Protein AF-A0A932UCA2-F1 (afdb_monomer_lite)

Secondary structure (DSSP, 8-state):
----PPPPHHHHHHHHHHHHHHTTT---HHHHHHHHHHHHHHHHHT--GGGHHHHHHHHHHHHHHHHHHHHHHT-S-HHHHHHHHHHHHHH-GGG--HHHHHHHHHHHHHH--S--TTHHHHHHHHHHTT-HHHHHHHHHHHHHHHHHH--STTTS--HHHHHHHHHHHHHHHHHHHTT-HHHHHHHHHHHHHTS---HHHHHHHHHHHHHH-

Structure (mmCIF, N/CA/C/O backbone):
data_AF-A0A932UCA2-F1
#
_entry.id   AF-A0A932UCA2-F1
#
loop_
_atom_site.group_PDB
_atom_site.id
_atom_site.type_symbol
_atom_site.label_atom_id
_atom_site.label_alt_id
_atom_site.label_comp_id
_atom_site.label_asym_id
_atom_site.label_entity_id
_atom_site.label_seq_id
_atom_site.pdbx_PDB_ins_code
_atom_site.Cartn_x
_atom_site.Cartn_y
_atom_site.Cartn_z
_atom_site.occupancy
_atom_site.B_iso_or_equiv
_atom_site.auth_seq_id
_atom_site.auth_comp_id
_atom_site.auth_asym_id
_atom_site.auth_atom_id
_atom_site.pdbx_PDB_model_num
ATOM 1 N N . LEU A 1 1 ? 14.199 -26.016 -24.072 1.00 38.72 1 LEU A N 1
ATOM 2 C CA . LEU A 1 1 ? 13.824 -24.990 -23.074 1.00 38.72 1 LEU A CA 1
ATOM 3 C C . LEU A 1 1 ? 15.020 -24.843 -22.151 1.00 38.72 1 LEU A C 1
ATOM 5 O O . LEU A 1 1 ? 15.281 -25.753 -21.377 1.00 38.72 1 LEU A O 1
ATOM 9 N N . GLY A 1 2 ? 15.851 -23.827 -22.398 1.00 40.78 2 GLY A N 1
ATOM 10 C CA . GLY A 1 2 ? 17.145 -23.677 -21.732 1.00 40.78 2 GLY A CA 1
ATOM 11 C C . GLY A 1 2 ? 16.972 -23.521 -20.227 1.00 40.78 2 GLY A C 1
ATOM 12 O O . GLY A 1 2 ? 16.092 -22.787 -19.785 1.00 40.78 2 GLY A O 1
ATOM 13 N N . SER A 1 3 ? 17.798 -24.230 -19.462 1.00 47.56 3 SER A N 1
ATOM 14 C CA . SER A 1 3 ? 17.956 -24.043 -18.023 1.00 47.56 3 SER A CA 1
ATOM 15 C C . SER A 1 3 ? 18.234 -22.565 -17.754 1.00 47.56 3 SER A C 1
ATOM 17 O O . SER A 1 3 ? 19.299 -22.068 -18.126 1.00 47.56 3 SER A O 1
ATOM 19 N N . GLY A 1 4 ? 17.267 -21.849 -17.179 1.00 50.53 4 GLY A N 1
ATOM 20 C CA . GLY A 1 4 ? 17.448 -20.457 -16.790 1.00 50.53 4 GLY A CA 1
ATOM 21 C C . GLY A 1 4 ? 18.566 -20.388 -15.761 1.00 50.53 4 GLY A C 1
ATOM 22 O O . GLY A 1 4 ? 18.367 -20.779 -14.616 1.00 50.53 4 GLY A O 1
ATOM 23 N N . LYS A 1 5 ? 19.758 -19.963 -16.185 1.00 63.88 5 LYS A N 1
ATOM 24 C CA . LYS A 1 5 ? 20.851 -19.664 -15.266 1.00 63.88 5 LYS A CA 1
ATOM 25 C C . LYS A 1 5 ? 20.380 -18.484 -14.418 1.00 63.88 5 LYS A C 1
ATOM 27 O O . LYS A 1 5 ? 20.114 -17.416 -14.967 1.00 63.88 5 LYS A O 1
ATOM 32 N N . GLU A 1 6 ? 2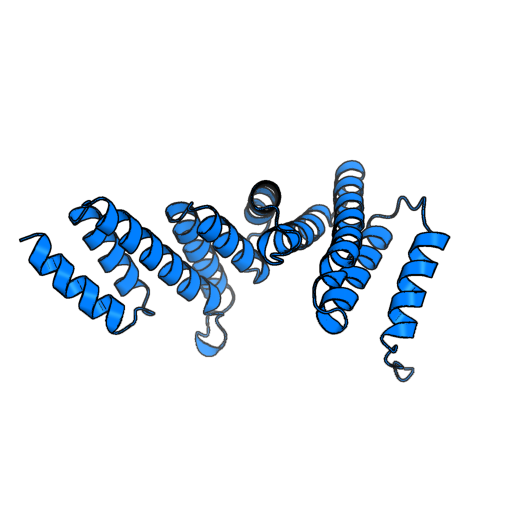0.230 -18.688 -13.113 1.00 69.12 6 GLU A N 1
ATOM 33 C CA . GLU A 1 6 ? 20.002 -17.580 -12.189 1.00 69.12 6 GLU A CA 1
ATOM 34 C C . GLU A 1 6 ? 21.199 -16.630 -12.287 1.00 69.12 6 GLU A C 1
ATOM 36 O O . GLU A 1 6 ? 22.351 -17.054 -12.168 1.00 69.12 6 GLU A O 1
ATOM 41 N N . LEU A 1 7 ? 20.929 -15.358 -12.579 1.00 74.62 7 LEU A N 1
ATOM 42 C CA . LEU A 1 7 ? 21.961 -14.329 -12.580 1.00 74.62 7 LEU A CA 1
ATOM 43 C C . LEU A 1 7 ? 22.384 -14.070 -11.134 1.00 74.62 7 LEU A C 1
ATOM 45 O O . LEU A 1 7 ? 21.540 -13.894 -10.253 1.00 74.62 7 LEU A O 1
ATOM 49 N N . SER A 1 8 ? 23.690 -14.019 -10.894 1.00 85.75 8 SER A N 1
ATOM 50 C CA . SER A 1 8 ? 24.232 -13.530 -9.628 1.00 85.75 8 SER A CA 1
ATOM 51 C C . SER A 1 8 ? 23.881 -12.052 -9.406 1.00 85.75 8 SER A C 1
ATOM 53 O O . SER A 1 8 ? 23.592 -11.316 -10.352 1.00 85.75 8 SER A O 1
ATOM 55 N N . GLU A 1 9 ? 23.955 -11.594 -8.152 1.00 88.75 9 GLU A N 1
ATOM 56 C CA . GLU A 1 9 ? 23.766 -10.181 -7.781 1.00 88.75 9 GLU A CA 1
ATOM 57 C C . GLU A 1 9 ? 24.603 -9.237 -8.660 1.00 88.75 9 GLU A C 1
ATOM 59 O O . GLU A 1 9 ? 24.098 -8.238 -9.174 1.00 88.75 9 GLU A O 1
ATOM 64 N N . PHE A 1 10 ? 25.875 -9.587 -8.871 1.00 89.56 10 PHE A N 1
ATOM 65 C CA . PHE A 1 10 ? 26.804 -8.806 -9.681 1.00 89.56 10 PHE A CA 1
ATOM 66 C C . PHE A 1 10 ? 26.410 -8.783 -11.164 1.00 89.56 10 PHE A C 1
ATOM 68 O O . PHE A 1 10 ? 26.386 -7.711 -11.769 1.00 89.56 10 PHE A O 1
ATOM 75 N N . GLU A 1 11 ? 26.059 -9.939 -11.743 1.00 90.19 11 GLU A N 1
ATOM 76 C CA . GLU A 1 11 ? 25.610 -10.031 -13.142 1.00 90.19 11 GLU A CA 1
ATOM 77 C C . GLU A 1 11 ? 24.328 -9.210 -13.368 1.00 90.19 11 GLU A C 1
ATOM 79 O O . GLU A 1 11 ? 24.214 -8.521 -14.382 1.00 90.19 11 GLU A O 1
ATOM 84 N N . LEU A 1 12 ? 23.388 -9.219 -12.414 1.00 91.50 12 LEU A N 1
ATOM 85 C CA . LEU A 1 12 ? 22.155 -8.435 -12.509 1.00 91.50 12 LEU A CA 1
ATOM 86 C C . LEU A 1 12 ? 22.419 -6.926 -12.424 1.00 91.50 12 LEU A C 1
ATOM 88 O O . LEU A 1 12 ? 21.884 -6.170 -13.236 1.00 91.50 12 LEU A O 1
ATOM 92 N N . LEU A 1 13 ? 23.252 -6.476 -11.479 1.00 94.19 13 LEU A N 1
ATOM 93 C CA . LEU A 1 13 ? 23.614 -5.060 -11.370 1.00 94.19 13 LEU A CA 1
ATOM 94 C C . LEU A 1 13 ? 24.288 -4.555 -12.649 1.00 94.19 13 LEU A C 1
ATOM 96 O O . LEU A 1 13 ? 23.985 -3.458 -13.121 1.00 94.19 13 LEU A O 1
ATOM 100 N N . GLN A 1 14 ? 25.211 -5.349 -13.193 1.00 95.38 14 GLN A N 1
ATOM 101 C CA . GLN A 1 14 ? 25.930 -4.998 -14.409 1.00 95.38 14 GLN A CA 1
ATOM 102 C C . GLN A 1 14 ? 24.973 -4.910 -15.603 1.00 95.38 14 GLN A C 1
ATOM 104 O O . GLN A 1 14 ? 24.990 -3.908 -16.317 1.00 95.38 14 GLN A O 1
ATOM 109 N N . LEU A 1 15 ? 24.069 -5.884 -15.751 1.00 94.75 15 LEU A N 1
ATOM 110 C CA . LEU A 1 15 ? 23.046 -5.881 -16.796 1.00 94.75 15 LEU A CA 1
ATOM 111 C C . LEU A 1 15 ? 22.147 -4.637 -16.731 1.00 94.75 15 LEU A C 1
ATOM 113 O O . LEU A 1 15 ? 21.864 -4.036 -17.766 1.00 94.75 15 LEU A O 1
ATOM 117 N N . LEU A 1 16 ? 21.708 -4.232 -15.533 1.00 96.06 16 LEU A N 1
ATOM 118 C CA . LEU A 1 16 ? 20.872 -3.037 -15.361 1.00 96.06 16 LEU A CA 1
ATOM 119 C C . LEU A 1 16 ? 21.597 -1.771 -15.825 1.00 96.06 16 LEU A C 1
ATOM 121 O O . LEU A 1 16 ? 21.035 -0.989 -16.590 1.00 96.06 16 LEU A O 1
ATOM 125 N N . LYS A 1 17 ? 22.858 -1.603 -15.416 1.00 95.62 17 LYS A N 1
ATOM 126 C CA . LYS A 1 17 ? 23.680 -0.447 -15.801 1.00 95.62 17 LYS A CA 1
ATOM 127 C C . LYS A 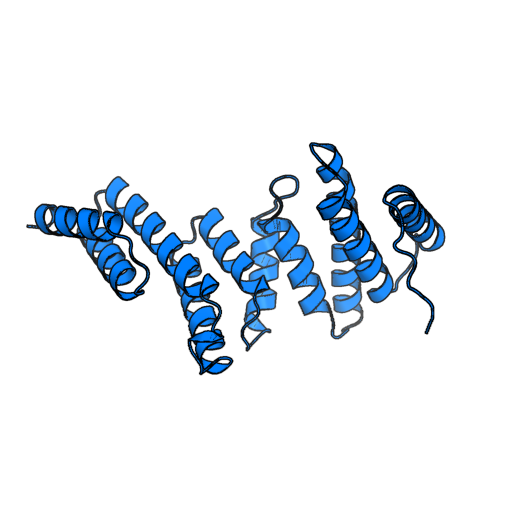1 17 ? 23.960 -0.408 -17.302 1.00 95.62 17 LYS A C 1
ATOM 129 O O . LYS A 1 17 ? 23.847 0.648 -17.920 1.00 95.62 17 LYS A O 1
ATOM 134 N N . GLU A 1 18 ? 24.309 -1.548 -17.894 1.00 96.19 18 GLU A N 1
ATOM 135 C CA . GLU A 1 18 ? 24.558 -1.654 -19.336 1.00 96.19 18 GLU A CA 1
ATOM 136 C C . GLU A 1 18 ? 23.297 -1.346 -20.145 1.00 96.19 18 GLU A C 1
ATOM 138 O O . GLU A 1 18 ? 23.362 -0.616 -21.136 1.00 96.19 18 GLU A O 1
ATOM 143 N N . ALA A 1 19 ? 22.139 -1.842 -19.704 1.00 95.12 19 ALA A N 1
ATOM 144 C CA . ALA A 1 19 ? 20.869 -1.558 -20.355 1.00 95.12 19 ALA A CA 1
ATOM 145 C C . ALA A 1 19 ? 20.490 -0.070 -20.253 1.00 95.12 19 ALA A C 1
ATOM 147 O O . ALA A 1 19 ? 20.106 0.525 -21.259 1.00 95.12 19 ALA A O 1
ATOM 148 N N . GLU A 1 20 ? 20.642 0.562 -19.085 1.00 94.25 20 GLU A N 1
ATOM 149 C CA . GLU A 1 20 ? 20.436 2.012 -18.937 1.00 94.25 20 GLU A CA 1
ATOM 150 C C . GLU A 1 20 ? 21.335 2.811 -19.889 1.00 94.25 20 GLU A C 1
ATOM 152 O O . GLU A 1 20 ? 20.864 3.726 -20.567 1.00 94.25 20 GLU A O 1
ATOM 157 N N . GLN A 1 21 ? 22.615 2.446 -19.979 1.00 94.50 21 GLN A N 1
ATOM 158 C CA . GLN A 1 21 ? 23.576 3.136 -20.835 1.00 94.50 21 GLN A CA 1
ATOM 159 C C . GLN A 1 21 ? 23.250 2.962 -22.324 1.00 94.50 21 GLN A C 1
ATOM 161 O O . GLN A 1 21 ? 23.261 3.937 -23.079 1.00 94.50 21 GLN A O 1
ATOM 166 N N . ALA A 1 22 ? 22.932 1.738 -22.752 1.00 93.56 22 ALA A N 1
ATOM 167 C CA . ALA A 1 22 ? 22.615 1.432 -24.145 1.00 93.56 22 ALA A CA 1
ATOM 168 C C . ALA A 1 22 ? 21.330 2.129 -24.628 1.00 93.56 22 ALA A C 1
ATOM 170 O O . ALA A 1 22 ? 21.208 2.458 -25.809 1.00 93.56 22 ALA A O 1
ATOM 171 N N . PHE A 1 23 ? 20.387 2.390 -23.720 1.00 92.12 23 PHE A N 1
ATOM 172 C CA . PHE A 1 23 ? 19.047 2.885 -24.040 1.00 92.12 23 PHE A CA 1
ATOM 173 C C . PHE A 1 23 ? 18.691 4.193 -23.314 1.00 92.12 23 PHE A C 1
ATOM 175 O O . PHE A 1 23 ? 17.515 4.487 -23.103 1.00 92.12 23 PHE A O 1
ATOM 182 N N . GLN A 1 24 ? 19.686 5.026 -22.995 1.00 87.19 24 GLN A N 1
ATOM 183 C CA . GLN A 1 24 ? 19.515 6.299 -22.271 1.00 87.19 24 GLN A CA 1
ATOM 184 C C . GLN A 1 24 ? 18.442 7.242 -22.866 1.00 87.19 24 GLN A C 1
ATOM 186 O O . GLN A 1 24 ? 17.778 7.986 -22.138 1.00 87.19 24 GLN A O 1
ATOM 191 N N . ASN A 1 25 ? 18.230 7.167 -24.186 1.00 87.56 25 ASN A N 1
ATOM 192 C CA . ASN A 1 25 ? 17.270 7.980 -24.943 1.00 87.56 25 ASN A CA 1
ATOM 193 C C . ASN A 1 25 ? 16.039 7.181 -25.413 1.00 87.56 25 ASN A C 1
ATOM 195 O O . ASN A 1 25 ? 15.391 7.553 -26.392 1.00 87.56 25 ASN A O 1
ATOM 199 N N . SER A 1 26 ? 15.740 6.050 -24.771 1.00 89.56 26 SER A N 1
ATOM 200 C CA . SER A 1 26 ? 14.569 5.243 -25.105 1.00 89.56 26 SER A CA 1
ATOM 201 C C . SER A 1 26 ? 13.272 6.017 -24.866 1.00 89.56 26 SER A C 1
ATOM 203 O O . SER A 1 26 ? 13.071 6.614 -23.815 1.00 89.56 26 SER A O 1
ATOM 205 N N . ASN A 1 27 ? 12.363 5.947 -25.839 1.00 93.44 27 ASN A N 1
ATOM 206 C CA . ASN A 1 27 ? 10.980 6.423 -25.717 1.00 93.44 27 ASN A CA 1
ATOM 207 C C . ASN A 1 27 ? 9.988 5.256 -25.546 1.00 93.44 27 ASN A C 1
ATOM 209 O O . ASN A 1 27 ? 8.786 5.404 -25.788 1.00 93.44 27 ASN A O 1
ATOM 213 N N . SER A 1 28 ? 10.487 4.073 -25.174 1.00 95.50 28 SER A N 1
ATOM 214 C CA . SER A 1 28 ? 9.672 2.877 -24.965 1.00 95.50 28 SER A CA 1
ATOM 215 C C . SER A 1 28 ? 9.239 2.775 -23.508 1.00 95.50 28 SER A C 1
ATOM 217 O O . SER A 1 28 ? 10.047 2.479 -22.629 1.00 95.50 28 SER A O 1
ATOM 219 N N . ALA A 1 29 ? 7.940 2.947 -23.256 1.00 96.38 29 ALA A N 1
ATOM 220 C CA . ALA A 1 29 ? 7.385 2.782 -21.917 1.00 96.38 29 ALA A CA 1
ATOM 221 C C . ALA A 1 29 ? 7.585 1.357 -21.371 1.00 96.38 29 ALA A C 1
ATOM 223 O O . ALA A 1 29 ? 7.800 1.176 -20.177 1.00 96.38 29 ALA A O 1
ATOM 224 N N . ALA A 1 30 ? 7.565 0.347 -22.249 1.00 94.81 30 ALA A N 1
ATOM 225 C CA . ALA A 1 30 ? 7.843 -1.036 -21.875 1.00 94.81 30 ALA A CA 1
ATOM 226 C C . ALA A 1 30 ? 9.286 -1.204 -21.378 1.00 94.81 30 ALA A C 1
ATOM 228 O O . ALA A 1 30 ? 9.499 -1.811 -20.330 1.00 94.81 30 ALA A O 1
ATOM 229 N N . PHE A 1 31 ? 10.260 -0.617 -22.083 1.00 96.00 31 PHE A N 1
ATOM 230 C CA . PHE A 1 31 ? 11.659 -0.625 -21.654 1.00 96.00 31 PHE A CA 1
ATOM 231 C C . PHE A 1 31 ? 11.829 0.067 -20.297 1.00 96.00 31 PHE A C 1
ATOM 233 O O . PHE A 1 31 ? 12.363 -0.528 -19.367 1.00 96.00 31 PHE A O 1
ATOM 240 N N . GLU A 1 32 ? 11.303 1.286 -20.168 1.00 97.00 32 GLU A N 1
ATOM 241 C CA . GLU A 1 32 ? 11.349 2.061 -18.925 1.00 97.00 32 GLU A CA 1
ATOM 242 C C . GLU A 1 32 ? 10.718 1.272 -17.762 1.00 97.00 32 GLU A C 1
ATOM 244 O O . GLU A 1 32 ? 11.303 1.143 -16.689 1.00 97.00 32 GLU A O 1
ATOM 249 N N . SER A 1 33 ? 9.574 0.620 -17.989 1.00 96.19 33 SER A N 1
ATOM 250 C CA . SER A 1 33 ? 8.933 -0.208 -16.962 1.00 96.19 33 SER A CA 1
ATOM 251 C C . SER A 1 33 ? 9.767 -1.425 -16.550 1.00 96.19 33 SER A C 1
ATOM 253 O O . SER A 1 33 ? 9.806 -1.765 -15.363 1.00 96.19 33 SER A O 1
ATOM 255 N N . ALA A 1 34 ? 10.454 -2.057 -17.509 1.00 96.19 34 ALA A N 1
ATOM 256 C CA . ALA A 1 34 ? 11.277 -3.237 -17.281 1.00 96.19 34 ALA A CA 1
ATOM 257 C C . ALA A 1 34 ? 12.540 -2.889 -16.486 1.00 96.19 34 ALA A C 1
ATOM 259 O O . ALA A 1 34 ? 12.857 -3.587 -15.523 1.00 96.19 34 ALA A O 1
ATOM 260 N N . ILE A 1 35 ? 13.212 -1.783 -16.820 1.00 97.00 35 ILE A N 1
ATOM 261 C CA . ILE A 1 35 ? 14.371 -1.298 -16.060 1.00 97.00 35 ILE A CA 1
ATOM 262 C C . ILE A 1 35 ? 13.958 -0.858 -14.656 1.00 97.00 35 ILE A C 1
ATOM 264 O O . ILE A 1 35 ? 14.610 -1.240 -13.683 1.00 97.00 35 ILE A O 1
ATOM 268 N N . GLY A 1 36 ? 12.836 -0.144 -14.520 1.00 96.75 36 GLY A N 1
ATOM 269 C CA . GLY A 1 36 ? 12.303 0.229 -13.209 1.00 96.75 36 GLY A CA 1
ATOM 270 C C . GLY A 1 36 ? 12.010 -0.991 -12.329 1.00 96.75 36 GLY A C 1
ATOM 271 O O . GLY A 1 36 ? 12.418 -1.043 -11.166 1.00 96.75 36 GLY A O 1
ATOM 272 N N . GLY A 1 37 ? 11.383 -2.021 -12.908 1.00 96.31 37 GLY A N 1
ATOM 273 C CA . GLY A 1 37 ? 11.144 -3.299 -12.237 1.00 96.31 37 GLY A CA 1
ATOM 274 C C . GLY A 1 37 ? 12.432 -4.032 -11.871 1.00 96.31 37 GLY A C 1
ATOM 275 O O . GLY A 1 37 ? 12.550 -4.536 -10.754 1.00 96.31 37 GLY A O 1
ATOM 276 N N . GLY A 1 38 ? 13.415 -4.037 -12.769 1.00 96.19 38 GLY A N 1
ATOM 277 C CA . GLY A 1 38 ? 14.727 -4.632 -12.540 1.00 96.19 38 GLY A CA 1
ATOM 278 C C . GLY A 1 38 ? 15.456 -4.003 -11.353 1.00 96.19 38 GLY A C 1
ATOM 279 O O . GLY A 1 38 ? 15.867 -4.721 -10.440 1.00 96.19 38 GLY A O 1
ATOM 280 N N . TRP A 1 39 ? 15.524 -2.670 -11.294 1.00 97.44 39 TRP A N 1
ATOM 281 C CA . TRP A 1 39 ? 16.094 -1.959 -10.146 1.00 97.44 39 TRP A CA 1
ATOM 282 C C . TRP A 1 39 ? 15.339 -2.228 -8.852 1.00 97.44 39 TRP A C 1
ATOM 284 O O . TRP A 1 39 ? 15.969 -2.463 -7.820 1.00 97.44 39 TRP A O 1
ATOM 294 N N . TYR A 1 40 ? 14.004 -2.241 -8.882 1.00 96.25 40 TYR A N 1
ATOM 295 C CA . TYR A 1 40 ? 13.206 -2.564 -7.701 1.00 96.25 40 TYR A CA 1
ATOM 296 C C . TYR A 1 40 ? 13.524 -3.966 -7.164 1.00 96.25 40 TYR A C 1
ATOM 298 O O . TYR A 1 40 ? 13.825 -4.113 -5.977 1.00 96.25 40 TYR A O 1
ATOM 306 N N . VAL A 1 41 ? 13.504 -4.981 -8.033 1.00 94.56 41 VAL A N 1
ATOM 307 C CA . VAL A 1 41 ? 13.762 -6.384 -7.671 1.00 94.56 41 VAL A CA 1
ATOM 308 C C . VAL A 1 41 ? 15.196 -6.569 -7.180 1.00 94.56 41 VAL A C 1
ATOM 310 O O . VAL A 1 41 ? 15.401 -7.225 -6.156 1.00 94.56 41 VAL A O 1
ATOM 313 N N . TYR A 1 42 ? 16.177 -5.963 -7.854 1.00 95.75 42 TYR A N 1
ATOM 314 C CA . TYR A 1 42 ? 17.572 -5.981 -7.420 1.00 95.75 42 TYR A CA 1
ATOM 315 C C . TYR A 1 42 ? 17.720 -5.377 -6.015 1.00 95.75 42 TYR A C 1
ATOM 317 O O . TYR A 1 42 ? 18.266 -6.001 -5.103 1.00 95.75 42 TYR A O 1
ATOM 325 N N . THR A 1 43 ? 17.149 -4.188 -5.810 1.00 96.19 43 THR A N 1
ATOM 326 C CA . THR A 1 43 ? 17.228 -3.470 -4.532 1.00 96.19 43 THR A CA 1
ATOM 327 C C . THR A 1 43 ? 16.565 -4.240 -3.401 1.00 96.19 43 THR A C 1
ATOM 329 O O . THR A 1 43 ? 17.104 -4.311 -2.299 1.00 96.19 43 THR A O 1
ATOM 332 N N . PHE A 1 44 ? 15.390 -4.813 -3.662 1.00 93.44 44 PHE A N 1
ATOM 333 C CA . PHE A 1 44 ? 14.631 -5.573 -2.676 1.00 93.44 44 PHE A CA 1
ATOM 334 C C . PHE A 1 44 ? 15.390 -6.832 -2.232 1.00 93.44 44 PHE A C 1
ATOM 336 O O . PHE A 1 44 ? 15.552 -7.073 -1.033 1.00 93.44 44 PHE A O 1
ATOM 343 N N . ASN A 1 45 ? 15.914 -7.609 -3.182 1.00 92.69 45 ASN A N 1
ATOM 344 C CA . ASN A 1 45 ? 16.522 -8.901 -2.873 1.00 92.69 45 ASN A CA 1
ATOM 345 C C . ASN A 1 45 ? 17.960 -8.791 -2.360 1.00 92.69 45 ASN A C 1
ATOM 347 O O . ASN A 1 45 ? 18.294 -9.494 -1.407 1.00 92.69 45 ASN A O 1
ATOM 351 N N . TYR A 1 46 ? 18.774 -7.888 -2.910 1.00 94.50 46 TYR A N 1
ATOM 352 C CA . TYR A 1 46 ? 20.228 -7.919 -2.698 1.00 94.50 46 TYR A CA 1
ATOM 353 C C . TYR A 1 46 ? 20.773 -6.727 -1.909 1.00 94.50 46 TYR A C 1
ATOM 355 O O . TYR A 1 46 ? 21.710 -6.869 -1.129 1.00 94.50 46 TYR A O 1
ATOM 363 N N . VAL A 1 47 ? 20.152 -5.552 -2.016 1.00 94.19 47 VAL A N 1
ATOM 364 C CA . VAL A 1 47 ? 20.697 -4.338 -1.395 1.00 94.19 47 VAL A CA 1
ATOM 365 C C . VAL A 1 47 ? 20.176 -4.161 0.033 1.00 94.19 47 VAL A C 1
ATOM 367 O O . VAL A 1 47 ? 18.996 -4.371 0.334 1.00 94.19 47 VAL A O 1
ATOM 370 N N . ARG A 1 48 ? 21.056 -3.748 0.948 1.00 92.25 48 ARG A N 1
ATOM 37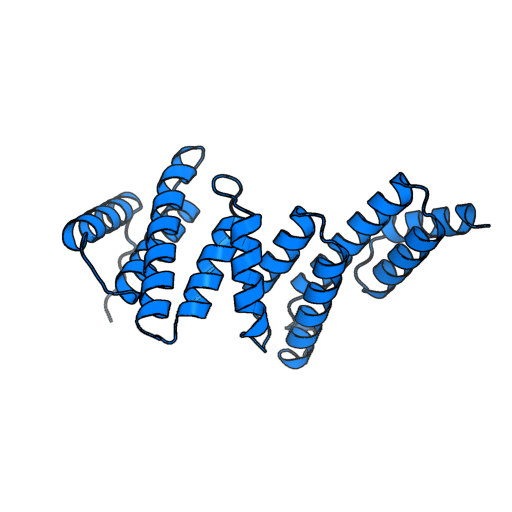1 C CA . ARG A 1 48 ? 20.738 -3.494 2.363 1.00 92.25 48 ARG A CA 1
ATOM 372 C C . ARG A 1 48 ? 21.207 -2.105 2.793 1.00 92.25 48 ARG A C 1
ATOM 374 O O . ARG A 1 48 ? 22.060 -1.497 2.153 1.00 92.25 48 ARG A O 1
ATOM 381 N N . GLY A 1 49 ? 20.628 -1.614 3.888 1.00 92.44 49 GLY A N 1
ATOM 382 C CA . GLY A 1 49 ? 20.977 -0.317 4.470 1.00 92.44 49 GLY A CA 1
ATOM 383 C C . GLY A 1 49 ? 20.747 0.860 3.520 1.00 92.44 49 GLY A C 1
ATOM 384 O O . GLY A 1 49 ? 19.851 0.832 2.671 1.00 92.44 49 GLY A O 1
ATOM 385 N N . ASP A 1 50 ? 21.577 1.888 3.663 1.00 91.25 50 ASP A N 1
ATOM 386 C CA . ASP A 1 50 ? 21.403 3.182 2.990 1.00 91.25 50 ASP A CA 1
ATOM 387 C C . ASP A 1 50 ? 21.583 3.112 1.471 1.00 91.25 50 ASP A C 1
ATOM 389 O O . ASP A 1 50 ? 21.011 3.919 0.736 1.00 91.25 50 ASP A O 1
ATOM 393 N N . GLN A 1 51 ? 22.285 2.086 0.979 1.00 91.88 51 GLN A N 1
ATOM 394 C CA . GLN A 1 51 ? 22.447 1.839 -0.455 1.00 91.88 51 GLN A CA 1
ATOM 395 C C . GLN A 1 51 ? 21.115 1.526 -1.147 1.00 91.88 51 GLN A C 1
ATOM 397 O O . GLN A 1 51 ? 21.012 1.643 -2.365 1.00 91.88 51 GLN A O 1
ATOM 402 N N . ARG A 1 52 ? 20.055 1.173 -0.408 1.00 96.19 52 ARG A N 1
ATOM 403 C CA . ARG A 1 52 ? 18.729 0.962 -1.007 1.00 96.19 52 ARG A CA 1
ATOM 404 C C . ARG A 1 52 ? 18.161 2.240 -1.621 1.00 96.19 52 ARG A C 1
ATOM 406 O O . ARG A 1 52 ? 17.476 2.156 -2.634 1.00 96.19 52 ARG A O 1
ATOM 413 N N . LYS A 1 53 ? 18.450 3.411 -1.040 1.00 96.44 53 LYS A N 1
ATOM 414 C CA . LYS A 1 53 ? 17.882 4.687 -1.494 1.00 96.44 53 LYS A CA 1
ATOM 415 C C . LYS A 1 53 ? 18.217 5.004 -2.955 1.00 96.44 53 LYS A C 1
ATOM 417 O O . LYS A 1 53 ? 17.270 5.104 -3.732 1.00 96.44 53 LYS A O 1
ATOM 422 N N . PRO A 1 54 ? 19.499 5.111 -3.361 1.00 96.69 54 PRO A N 1
ATOM 423 C CA . PRO A 1 54 ? 19.830 5.449 -4.742 1.00 96.69 54 PRO A CA 1
ATOM 424 C C . PRO A 1 54 ? 19.274 4.424 -5.738 1.00 96.69 54 PRO A C 1
ATOM 426 O O . PRO A 1 54 ? 18.771 4.807 -6.789 1.00 96.69 54 PRO A O 1
ATOM 429 N N . ASN A 1 55 ? 19.271 3.130 -5.401 1.00 96.44 55 ASN A N 1
ATOM 430 C CA . ASN A 1 55 ? 18.736 2.102 -6.298 1.00 96.44 55 ASN A CA 1
ATOM 431 C C . ASN A 1 55 ? 17.202 2.177 -6.441 1.00 96.44 55 ASN A C 1
ATOM 433 O O . ASN A 1 55 ? 16.670 2.012 -7.539 1.00 96.44 55 ASN A O 1
ATOM 437 N N . TYR A 1 56 ? 16.470 2.511 -5.372 1.00 97.50 56 TYR A N 1
ATOM 438 C CA . TYR A 1 56 ? 15.045 2.819 -5.502 1.00 97.50 56 TYR A CA 1
ATOM 439 C C . TYR A 1 56 ? 14.788 4.115 -6.266 1.00 97.50 56 TYR A C 1
ATOM 441 O O . TYR A 1 56 ? 13.804 4.188 -6.992 1.00 97.50 56 TYR A O 1
ATOM 449 N N . GLU A 1 57 ? 15.660 5.116 -6.167 1.00 97.00 57 GLU A N 1
ATOM 450 C CA . GLU A 1 57 ? 15.555 6.322 -6.994 1.00 97.00 57 GLU A CA 1
ATOM 451 C C . GLU A 1 57 ? 15.730 6.003 -8.488 1.00 97.00 57 GLU A C 1
ATOM 453 O O . GLU A 1 57 ? 15.026 6.595 -9.305 1.00 97.00 57 GLU A O 1
ATOM 458 N N . HIS A 1 58 ? 16.577 5.032 -8.862 1.00 96.00 58 HIS A N 1
ATOM 459 C CA . HIS A 1 58 ? 16.598 4.499 -10.232 1.00 96.00 58 HIS A CA 1
ATOM 460 C C . HIS A 1 58 ? 15.241 3.896 -10.618 1.00 96.00 58 HIS A C 1
ATOM 462 O O . HIS A 1 58 ? 14.662 4.294 -11.630 1.00 96.00 58 HIS A O 1
ATOM 468 N N . ALA A 1 59 ? 14.692 3.001 -9.788 1.00 97.44 59 ALA A N 1
ATOM 469 C CA . ALA A 1 59 ? 13.388 2.389 -10.046 1.00 97.44 59 ALA A CA 1
ATOM 470 C C . ALA A 1 59 ? 12.270 3.435 -10.228 1.00 97.44 59 ALA A C 1
ATOM 472 O O . ALA A 1 59 ? 11.489 3.349 -11.177 1.00 97.44 59 ALA A O 1
ATOM 473 N N . ILE A 1 60 ? 12.235 4.453 -9.358 1.00 98.06 60 ILE A N 1
ATOM 474 C CA . ILE A 1 60 ? 11.272 5.563 -9.408 1.00 98.06 60 ILE A CA 1
ATOM 475 C C . ILE A 1 60 ? 11.380 6.313 -10.730 1.00 98.06 60 ILE A C 1
ATOM 477 O O . ILE A 1 60 ? 10.374 6.432 -11.423 1.00 98.06 60 ILE A O 1
ATOM 481 N N . ARG A 1 61 ? 12.581 6.780 -11.103 1.00 97.12 61 ARG A N 1
ATOM 482 C CA . ARG A 1 61 ? 12.772 7.568 -12.333 1.00 97.12 61 ARG A CA 1
ATOM 483 C C . ARG A 1 61 ? 12.274 6.818 -13.566 1.00 97.12 61 ARG A C 1
ATOM 485 O O . ARG A 1 61 ? 11.592 7.398 -14.408 1.00 97.12 61 ARG A O 1
ATOM 492 N N . HIS A 1 62 ? 12.583 5.529 -13.653 1.00 97.38 62 HIS A N 1
ATOM 493 C CA . HIS A 1 62 ? 12.167 4.687 -14.769 1.00 97.38 62 HIS A CA 1
ATOM 494 C C . HIS A 1 62 ? 10.652 4.434 -14.786 1.00 97.38 62 HIS A C 1
ATOM 496 O O . HIS A 1 62 ? 10.014 4.548 -15.833 1.00 97.38 62 HIS A O 1
ATOM 502 N N . TRP A 1 63 ? 10.022 4.178 -13.637 1.00 97.44 63 TRP A N 1
ATOM 503 C CA . TRP A 1 63 ? 8.562 4.039 -13.577 1.00 97.44 63 TRP A CA 1
ATOM 504 C C . TRP A 1 63 ? 7.805 5.348 -13.813 1.00 97.44 63 TRP A C 1
ATOM 506 O O . TRP A 1 63 ? 6.752 5.316 -14.450 1.00 97.44 63 TRP A O 1
ATOM 516 N N . GLU A 1 64 ? 8.332 6.492 -13.378 1.00 97.44 64 GLU A N 1
ATOM 517 C CA . GLU A 1 64 ? 7.783 7.809 -13.720 1.00 97.44 64 GLU A CA 1
ATOM 518 C C . GLU A 1 64 ? 7.820 8.047 -15.232 1.00 97.44 64 GLU A C 1
ATOM 520 O O . GLU A 1 64 ? 6.797 8.400 -15.823 1.00 97.44 64 GLU A O 1
ATOM 525 N N . ARG A 1 65 ? 8.961 7.781 -15.881 1.00 96.69 65 ARG A N 1
ATOM 526 C CA . ARG A 1 65 ? 9.083 7.884 -17.343 1.00 96.69 65 ARG A CA 1
ATOM 527 C C . ARG A 1 65 ? 8.127 6.937 -18.058 1.00 96.69 65 ARG A C 1
ATOM 529 O O . ARG A 1 65 ? 7.427 7.369 -18.971 1.00 96.69 65 ARG A O 1
ATOM 536 N N . ALA A 1 66 ? 8.044 5.677 -17.628 1.00 97.06 66 ALA A N 1
ATOM 537 C CA . ALA A 1 66 ? 7.107 4.709 -18.192 1.00 97.06 66 ALA A CA 1
ATOM 538 C C . ALA A 1 66 ? 5.652 5.190 -18.071 1.00 97.06 66 ALA A C 1
ATOM 540 O O . ALA A 1 66 ? 4.887 5.106 -19.035 1.00 97.06 66 ALA A O 1
ATOM 541 N N . TYR A 1 67 ? 5.275 5.722 -16.904 1.00 97.50 67 TYR A N 1
ATOM 542 C CA . TYR A 1 67 ? 3.935 6.243 -16.649 1.00 97.50 67 TYR A CA 1
ATOM 543 C C . TYR A 1 67 ? 3.591 7.428 -17.558 1.00 97.50 67 TYR A C 1
ATOM 545 O O . TYR A 1 67 ? 2.530 7.431 -18.190 1.00 97.50 67 TYR A O 1
ATOM 553 N N . GLU A 1 68 ? 4.486 8.411 -17.666 1.00 96.62 68 GLU A N 1
ATOM 554 C CA . GLU A 1 68 ? 4.249 9.586 -18.506 1.00 96.62 68 GLU A CA 1
ATOM 555 C C . GLU A 1 68 ? 4.250 9.236 -20.001 1.00 96.62 68 GLU A C 1
ATOM 557 O O . GLU A 1 68 ? 3.368 9.697 -20.728 1.00 96.62 68 GLU A O 1
ATOM 562 N N . LEU A 1 69 ? 5.138 8.345 -20.459 1.00 96.81 69 LEU A N 1
ATOM 563 C CA . LEU A 1 69 ? 5.125 7.860 -21.843 1.00 96.81 69 LEU A CA 1
ATOM 564 C C . LEU A 1 69 ? 3.799 7.170 -22.189 1.00 96.81 69 LEU A C 1
ATOM 566 O O . LEU A 1 69 ? 3.206 7.495 -23.217 1.00 96.81 69 LEU A O 1
ATOM 570 N N . GLU A 1 70 ? 3.285 6.276 -21.337 1.00 96.12 70 GLU A N 1
ATOM 571 C CA . GLU A 1 70 ? 1.978 5.640 -21.567 1.00 96.12 70 GLU A CA 1
ATOM 572 C C . GLU A 1 70 ? 0.838 6.661 -21.595 1.00 96.12 70 GLU A C 1
ATOM 574 O O . GLU A 1 70 ? -0.061 6.547 -22.428 1.00 96.12 70 GLU A O 1
ATOM 579 N N . LYS A 1 71 ? 0.857 7.676 -20.722 1.00 94.94 71 LYS A N 1
ATOM 580 C CA . LYS A 1 71 ? -0.160 8.737 -20.737 1.00 94.94 71 LYS A CA 1
ATOM 581 C C . LYS A 1 71 ? -0.129 9.528 -22.038 1.00 94.94 71 LYS A C 1
ATOM 583 O O . LYS A 1 71 ? -1.175 9.699 -22.666 1.00 94.94 71 LYS A O 1
ATOM 588 N N . THR A 1 72 ? 1.049 9.980 -22.458 1.00 94.69 72 THR A N 1
ATOM 589 C CA . THR A 1 72 ? 1.225 10.750 -23.697 1.00 94.69 72 THR A CA 1
ATOM 590 C C . THR A 1 72 ? 0.847 9.925 -24.923 1.00 94.69 72 THR A C 1
ATOM 592 O O . THR A 1 72 ? 0.174 10.425 -25.824 1.00 94.69 72 THR A O 1
ATOM 595 N N . GLN A 1 73 ? 1.222 8.647 -24.942 1.00 93.25 73 GLN A N 1
ATOM 596 C CA . GLN A 1 73 ? 0.956 7.732 -26.053 1.00 93.25 73 GLN A CA 1
ATOM 597 C C . GLN A 1 73 ? -0.452 7.112 -25.999 1.00 93.25 73 GLN A C 1
ATOM 599 O O . GLN A 1 73 ? -0.816 6.356 -26.898 1.00 93.25 73 GLN A O 1
ATOM 604 N N . LYS A 1 74 ? -1.259 7.428 -24.972 1.00 90.88 74 LYS A N 1
ATOM 605 C CA . LYS A 1 74 ? -2.571 6.808 -24.697 1.00 90.88 74 LYS A CA 1
ATOM 606 C C . LYS A 1 74 ? -2.503 5.277 -24.673 1.00 90.88 74 LYS A C 1
ATOM 608 O O . LYS A 1 74 ? -3.407 4.587 -25.150 1.00 90.88 74 LYS A O 1
ATOM 613 N N . GLY A 1 75 ? -1.408 4.756 -24.136 1.00 89.56 75 GLY A N 1
ATOM 614 C CA . GLY A 1 75 ? -1.195 3.333 -23.978 1.00 89.56 75 GLY A CA 1
ATOM 615 C C . GLY A 1 75 ? -2.078 2.732 -22.879 1.00 89.56 75 GLY A C 1
ATOM 616 O O . GLY A 1 75 ? -2.803 3.420 -22.152 1.00 89.56 75 GLY A O 1
ATOM 617 N N . ARG A 1 76 ? -2.071 1.401 -22.800 1.00 92.25 76 ARG A N 1
ATOM 618 C CA . ARG A 1 76 ? -2.975 0.627 -21.935 1.00 92.25 76 ARG A CA 1
ATOM 619 C C . ARG A 1 76 ? -2.391 0.338 -20.550 1.00 92.25 76 ARG A C 1
ATOM 621 O O . ARG A 1 76 ? -3.140 -0.082 -19.672 1.00 92.25 76 ARG A O 1
ATOM 628 N N . ASN A 1 77 ? -1.100 0.593 -20.329 1.00 95.94 77 ASN A N 1
ATOM 629 C CA . ASN A 1 77 ? -0.399 0.196 -19.103 1.00 95.94 77 ASN A CA 1
ATOM 630 C C . ASN A 1 77 ? -0.222 1.338 -18.096 1.00 95.94 77 ASN A C 1
ATOM 632 O O . ASN A 1 77 ? 0.271 1.094 -16.997 1.00 95.94 77 ASN A O 1
ATOM 636 N N . ALA A 1 78 ? -0.666 2.563 -18.411 1.00 95.69 78 ALA A N 1
ATOM 637 C CA . ALA A 1 78 ? -0.535 3.719 -17.515 1.00 95.69 78 ALA A CA 1
ATOM 638 C C . ALA A 1 78 ? -1.033 3.421 -16.086 1.00 95.69 78 ALA A C 1
ATOM 640 O O . ALA A 1 78 ? -0.390 3.781 -15.106 1.00 95.69 78 ALA A O 1
ATOM 641 N N . THR A 1 79 ? -2.162 2.718 -15.952 1.00 96.50 79 THR A N 1
ATOM 642 C CA . THR A 1 79 ? -2.713 2.336 -14.641 1.00 96.50 79 THR A CA 1
ATOM 643 C C . THR A 1 79 ? -1.826 1.348 -13.891 1.00 96.50 79 THR A C 1
ATOM 645 O O . THR A 1 79 ? -1.671 1.486 -12.682 1.00 96.50 79 THR A O 1
ATOM 648 N N . GLN A 1 80 ? -1.201 0.401 -14.590 1.00 96.00 80 GLN A N 1
ATOM 649 C CA . GLN A 1 80 ? -0.287 -0.559 -13.978 1.00 96.00 80 GLN A CA 1
ATOM 650 C C . GLN A 1 80 ? 0.997 0.121 -13.488 1.00 96.00 80 GLN A C 1
ATOM 652 O O . GLN A 1 80 ? 1.458 -0.145 -12.380 1.00 96.00 80 GLN A O 1
ATOM 657 N N . TYR A 1 81 ? 1.562 1.030 -14.284 1.00 97.06 81 TYR A N 1
ATOM 658 C CA . TYR A 1 81 ? 2.784 1.743 -13.902 1.00 97.06 81 TYR A CA 1
ATOM 659 C C . TYR A 1 81 ? 2.532 2.721 -12.754 1.00 97.06 81 TYR A C 1
ATOM 661 O O . TYR A 1 81 ? 3.321 2.766 -11.812 1.00 97.06 81 TYR A O 1
ATOM 669 N N . ALA A 1 82 ? 1.388 3.416 -12.763 1.00 97.62 82 ALA A N 1
ATOM 670 C CA . ALA A 1 82 ? 0.948 4.214 -11.623 1.00 97.62 82 ALA A CA 1
ATOM 671 C C . ALA A 1 82 ? 0.810 3.369 -10.349 1.00 97.62 82 ALA A C 1
ATOM 673 O O . ALA A 1 82 ? 1.216 3.825 -9.285 1.00 97.62 82 ALA A O 1
ATOM 674 N N . LEU A 1 83 ? 0.287 2.141 -10.446 1.00 97.69 83 LEU A N 1
ATOM 675 C CA . LEU A 1 83 ? 0.147 1.237 -9.301 1.00 97.69 83 LEU A CA 1
ATOM 676 C C . LEU A 1 83 ? 1.509 0.862 -8.698 1.00 97.69 83 LEU A C 1
ATOM 678 O O . LEU A 1 83 ? 1.688 0.955 -7.483 1.00 97.69 83 LEU A O 1
ATOM 682 N N . TYR A 1 84 ? 2.482 0.488 -9.532 1.00 96.12 84 TYR A N 1
ATOM 683 C CA . TYR A 1 84 ? 3.835 0.153 -9.071 1.00 96.12 84 TYR A CA 1
ATOM 684 C C . TYR A 1 84 ? 4.549 1.348 -8.440 1.00 96.12 84 TYR A C 1
ATOM 686 O O . TYR A 1 84 ? 5.103 1.233 -7.344 1.00 96.12 84 TYR A O 1
ATOM 694 N N . LEU A 1 85 ? 4.471 2.508 -9.089 1.00 97.31 85 LEU A N 1
ATOM 695 C CA . LEU A 1 85 ? 5.059 3.742 -8.587 1.00 97.31 85 LEU A CA 1
ATOM 696 C C . LEU A 1 85 ? 4.416 4.180 -7.260 1.00 97.31 85 LEU A C 1
ATOM 698 O O . LEU A 1 85 ? 5.120 4.496 -6.300 1.00 97.31 85 LEU A O 1
ATOM 702 N N . ALA A 1 86 ? 3.083 4.140 -7.171 1.00 98.19 86 ALA A N 1
ATOM 703 C CA . ALA A 1 86 ? 2.342 4.485 -5.960 1.00 98.19 86 ALA A CA 1
ATOM 704 C C . ALA A 1 86 ? 2.729 3.587 -4.783 1.00 98.19 86 ALA A C 1
ATOM 706 O O . ALA A 1 86 ? 2.969 4.074 -3.675 1.00 98.19 86 ALA A O 1
ATOM 707 N N . ARG A 1 87 ? 2.844 2.279 -5.037 1.00 97.06 87 ARG A N 1
ATOM 708 C CA . ARG A 1 87 ? 3.279 1.306 -4.039 1.00 97.06 87 ARG A CA 1
ATOM 709 C C . ARG A 1 87 ? 4.675 1.632 -3.522 1.00 97.06 87 ARG A C 1
ATOM 711 O O . ARG A 1 87 ? 4.871 1.660 -2.310 1.00 97.06 87 ARG A O 1
ATOM 718 N N . LEU A 1 88 ? 5.615 1.943 -4.414 1.00 96.62 88 LEU A N 1
ATOM 719 C CA . LEU A 1 88 ? 6.977 2.294 -4.018 1.00 96.62 88 LEU A CA 1
ATOM 720 C C . LEU A 1 88 ? 7.002 3.535 -3.117 1.00 96.62 88 LEU A C 1
ATOM 722 O O . LEU A 1 88 ? 7.645 3.527 -2.068 1.00 96.62 88 LEU A O 1
ATOM 726 N N . TYR A 1 89 ? 6.222 4.559 -3.469 1.00 98.12 89 TYR A N 1
ATOM 727 C CA . TYR A 1 89 ? 6.103 5.776 -2.671 1.00 98.12 89 TYR A CA 1
ATOM 728 C C . TYR A 1 89 ? 5.421 5.600 -1.318 1.00 98.12 89 TYR A C 1
ATOM 730 O O . TYR A 1 89 ? 5.613 6.455 -0.454 1.00 98.12 89 TYR A O 1
ATOM 738 N N . VAL A 1 90 ? 4.621 4.554 -1.112 1.00 98.06 90 VAL A N 1
ATOM 739 C CA . VAL A 1 90 ? 3.947 4.308 0.171 1.00 98.06 90 VAL A CA 1
ATOM 740 C C . VAL A 1 90 ? 4.732 3.329 1.041 1.00 98.06 90 VAL A C 1
ATOM 742 O O . VAL A 1 90 ? 4.979 3.607 2.228 1.00 98.06 90 VAL A O 1
ATOM 745 N N . ASP A 1 91 ? 5.135 2.201 0.464 1.00 96.12 91 ASP A N 1
ATOM 746 C CA . ASP A 1 91 ? 5.664 1.056 1.198 1.00 96.12 91 ASP A CA 1
ATOM 747 C C . ASP A 1 91 ? 7.112 1.310 1.638 1.00 96.12 91 ASP A C 1
ATOM 749 O O . ASP A 1 91 ? 7.427 1.157 2.826 1.00 96.12 91 ASP A O 1
ATOM 753 N N . GLU A 1 92 ? 7.966 1.805 0.736 1.00 95.69 92 GLU A N 1
ATOM 754 C CA . GLU A 1 92 ? 9.404 1.936 0.983 1.00 95.69 92 GLU A CA 1
ATOM 755 C C . GLU A 1 92 ? 9.751 3.202 1.765 1.00 95.69 92 GLU A C 1
ATOM 757 O O . GLU A 1 92 ? 9.784 4.312 1.239 1.00 95.69 92 GLU A O 1
ATOM 762 N N . ALA A 1 93 ? 10.070 3.030 3.051 1.00 94.31 93 ALA A N 1
ATOM 763 C CA . ALA A 1 93 ? 10.340 4.136 3.971 1.00 94.31 93 ALA A CA 1
ATOM 764 C C . ALA A 1 93 ? 11.428 5.102 3.494 1.00 94.31 93 ALA A C 1
ATOM 766 O O . ALA A 1 93 ? 11.313 6.303 3.719 1.00 94.31 93 ALA A O 1
ATOM 767 N N . ILE A 1 94 ? 12.461 4.574 2.840 1.00 95.62 94 ILE A N 1
ATOM 768 C CA . ILE A 1 94 ? 13.665 5.322 2.472 1.00 95.62 94 ILE A CA 1
ATOM 769 C C . ILE A 1 94 ? 13.458 6.272 1.278 1.00 95.62 94 ILE A C 1
ATOM 771 O O . ILE A 1 94 ? 14.220 7.222 1.111 1.00 95.62 94 ILE A O 1
ATOM 775 N N . VAL A 1 95 ? 12.402 6.050 0.488 1.00 96.50 95 VAL A N 1
ATOM 776 C CA . VAL A 1 95 ? 12.002 6.879 -0.666 1.00 96.50 95 VAL A CA 1
ATOM 777 C C . VAL A 1 95 ? 10.537 7.329 -0.581 1.00 96.50 95 VAL A C 1
ATOM 779 O O . VAL A 1 95 ? 9.934 7.730 -1.575 1.00 96.50 95 VAL A O 1
ATOM 782 N N . ARG A 1 96 ? 9.934 7.243 0.610 1.00 97.31 96 ARG A N 1
ATOM 783 C CA . ARG A 1 96 ? 8.498 7.450 0.795 1.00 97.31 96 ARG A CA 1
ATOM 784 C C . ARG A 1 96 ? 8.079 8.864 0.392 1.00 97.31 96 ARG A C 1
ATOM 786 O O . ARG A 1 96 ? 8.592 9.845 0.922 1.00 97.31 96 ARG A O 1
ATOM 793 N N . ASN A 1 97 ? 7.048 8.952 -0.441 1.00 98.06 97 ASN A N 1
ATOM 794 C CA . ASN A 1 97 ? 6.350 10.188 -0.775 1.00 98.06 97 ASN A CA 1
ATOM 795 C C . ASN A 1 97 ? 4.838 9.942 -0.704 1.00 98.06 97 ASN A C 1
ATOM 797 O O . ASN A 1 97 ? 4.188 9.655 -1.707 1.00 98.06 97 ASN A O 1
ATOM 801 N N . LEU A 1 98 ? 4.271 10.037 0.505 1.00 97.94 98 LEU A N 1
ATOM 802 C CA . LEU A 1 98 ? 2.855 9.719 0.729 1.00 97.94 98 LEU A CA 1
ATOM 803 C C . LEU A 1 98 ? 1.917 10.578 -0.123 1.00 97.94 98 LEU A C 1
ATOM 805 O O . LEU A 1 98 ? 0.935 10.052 -0.629 1.00 97.94 98 LEU A O 1
ATOM 809 N N . SER A 1 99 ? 2.223 11.864 -0.318 1.00 98.12 99 SER A N 1
ATOM 810 C CA . SER A 1 99 ? 1.377 12.759 -1.116 1.00 98.12 99 SER A CA 1
ATOM 811 C C . SER A 1 99 ? 1.248 12.255 -2.555 1.00 98.12 99 SER A C 1
ATOM 813 O O . SER A 1 99 ? 0.141 11.979 -3.025 1.00 98.12 99 SER A O 1
ATOM 815 N N . ARG A 1 100 ? 2.390 12.020 -3.218 1.00 98.19 100 ARG A N 1
ATOM 816 C CA . ARG A 1 100 ? 2.415 11.519 -4.596 1.00 98.19 100 ARG A CA 1
ATOM 817 C C . ARG A 1 100 ? 1.861 10.098 -4.703 1.00 98.19 100 ARG A C 1
ATOM 819 O O . ARG A 1 100 ? 1.099 9.806 -5.620 1.00 98.19 100 ARG A O 1
ATOM 826 N N . GLY A 1 101 ? 2.200 9.223 -3.756 1.00 98.50 101 GLY A N 1
ATOM 827 C CA . GLY A 1 101 ? 1.683 7.856 -3.717 1.00 98.50 101 GLY A CA 1
ATOM 828 C C . GLY A 1 101 ? 0.156 7.810 -3.608 1.00 98.50 101 GLY A C 1
ATOM 829 O O . GLY A 1 101 ? -0.492 7.082 -4.356 1.00 98.50 101 GLY A O 1
ATOM 830 N N . LEU A 1 102 ? -0.437 8.625 -2.730 1.00 98.69 102 LEU A N 1
ATOM 831 C CA . LEU A 1 102 ? -1.892 8.697 -2.558 1.00 98.69 102 LEU A CA 1
ATOM 832 C C . LEU A 1 102 ? -2.606 9.325 -3.755 1.00 98.69 102 LEU A C 1
ATOM 834 O O . LEU A 1 102 ? -3.704 8.888 -4.095 1.00 98.69 102 LEU A O 1
ATOM 838 N N . GLU A 1 103 ? -2.007 10.325 -4.401 1.00 98.44 103 GLU A N 1
ATOM 839 C CA . GLU A 1 103 ? -2.520 10.883 -5.656 1.00 98.44 103 GLU A CA 1
ATOM 840 C C . GLU A 1 103 ? -2.649 9.789 -6.728 1.00 98.44 103 GLU A C 1
ATOM 842 O O . GLU A 1 103 ? -3.743 9.557 -7.245 1.00 98.44 103 GLU A O 1
ATOM 847 N N . LEU A 1 104 ? -1.567 9.046 -6.980 1.00 98.50 104 LEU A N 1
ATOM 848 C CA . LEU A 1 104 ? -1.547 7.956 -7.956 1.00 98.50 104 LEU A CA 1
ATOM 849 C C . LEU A 1 104 ? -2.522 6.832 -7.582 1.00 98.50 104 LEU A C 1
ATOM 851 O O . LEU A 1 104 ? -3.291 6.367 -8.426 1.00 98.50 104 LEU A O 1
ATOM 855 N N . PHE A 1 105 ? -2.558 6.418 -6.313 1.00 98.56 105 PHE A N 1
ATOM 856 C CA . PHE A 1 105 ? -3.502 5.393 -5.872 1.00 98.56 105 PHE A CA 1
ATOM 857 C C . PHE A 1 105 ? -4.963 5.815 -6.052 1.00 98.56 105 PHE A C 1
ATOM 859 O O . PHE A 1 105 ? -5.773 4.984 -6.460 1.00 98.56 105 PHE A O 1
ATOM 866 N N . ARG A 1 106 ? -5.317 7.087 -5.816 1.00 98.12 106 ARG A N 1
ATOM 867 C CA . ARG A 1 106 ? -6.677 7.599 -6.072 1.00 98.12 106 ARG A CA 1
ATOM 868 C C . ARG A 1 106 ? -7.067 7.456 -7.545 1.00 98.12 106 ARG A C 1
ATOM 870 O O . ARG A 1 106 ? -8.226 7.160 -7.838 1.00 98.12 106 ARG A O 1
ATOM 877 N N . GLU A 1 107 ? -6.132 7.652 -8.473 1.00 96.62 107 GLU A N 1
ATOM 878 C CA . GLU A 1 107 ? -6.372 7.448 -9.908 1.00 96.62 107 GLU A CA 1
ATOM 879 C C . GLU A 1 107 ? -6.534 5.965 -10.256 1.00 96.62 107 GLU A C 1
ATOM 881 O O . GLU A 1 107 ? -7.467 5.591 -10.974 1.00 96.62 107 GLU A O 1
ATOM 886 N N . VAL A 1 108 ? -5.649 5.116 -9.730 1.00 97.50 108 VAL A N 1
ATOM 887 C CA . VAL A 1 108 ? -5.650 3.669 -9.981 1.00 97.50 108 VAL A CA 1
ATOM 888 C C . VAL A 1 108 ? -6.899 3.002 -9.403 1.00 97.50 108 VAL A C 1
ATOM 890 O O . VAL A 1 108 ? -7.587 2.259 -10.104 1.00 97.50 108 VAL A O 1
ATOM 893 N N . TYR A 1 109 ? -7.249 3.318 -8.156 1.00 98.12 109 TYR A N 1
ATOM 894 C CA . TYR A 1 109 ? -8.393 2.748 -7.441 1.00 98.12 109 TYR A CA 1
ATOM 895 C C . TYR A 1 109 ? -9.733 3.000 -8.152 1.00 98.12 109 TYR A C 1
ATOM 897 O O . TYR A 1 109 ? -10.622 2.150 -8.117 1.00 98.12 109 TYR A O 1
ATOM 905 N N . LYS A 1 110 ? -9.878 4.136 -8.850 1.00 96.62 110 LYS A N 1
ATOM 906 C CA . LYS A 1 110 ? -11.076 4.443 -9.656 1.00 96.62 110 LYS A CA 1
ATOM 907 C C . LYS A 1 110 ? -11.210 3.552 -10.897 1.00 96.62 110 LYS A C 1
ATOM 909 O O . LYS A 1 110 ? -12.323 3.375 -11.395 1.00 96.62 110 LYS A O 1
ATOM 914 N N . LYS A 1 111 ? -10.094 3.032 -11.415 1.00 96.12 111 LYS A N 1
ATOM 915 C CA . LYS A 1 111 ? -10.029 2.259 -12.665 1.00 96.12 111 LYS A CA 1
ATOM 916 C C . LYS A 1 111 ? -10.092 0.754 -12.422 1.00 96.12 111 LYS A C 1
ATOM 918 O O . LYS A 1 111 ? -10.768 0.049 -13.167 1.00 96.12 111 LYS A O 1
ATOM 923 N N . ILE A 1 112 ? -9.431 0.266 -11.375 1.00 95.56 112 ILE A N 1
ATOM 924 C CA . ILE A 1 112 ? -9.478 -1.147 -10.993 1.00 95.56 112 ILE A CA 1
ATOM 925 C C . ILE A 1 112 ? -10.821 -1.417 -10.313 1.00 95.56 112 ILE A C 1
ATOM 927 O O . ILE A 1 112 ? -11.146 -0.784 -9.311 1.00 95.56 112 ILE A O 1
ATOM 931 N N . ARG A 1 113 ? -11.621 -2.336 -10.864 1.00 93.94 113 ARG A N 1
ATOM 932 C CA . ARG A 1 113 ? -12.945 -2.714 -10.324 1.00 93.94 113 ARG A CA 1
ATOM 933 C C . ARG A 1 113 ? -12.915 -3.977 -9.471 1.00 93.94 113 ARG A C 1
ATOM 935 O O . ARG A 1 113 ? -13.764 -4.133 -8.591 1.00 93.94 113 ARG A O 1
ATOM 942 N N . GLY A 1 114 ? -11.963 -4.858 -9.760 1.00 95.19 114 GLY A N 1
ATOM 943 C CA . GLY A 1 114 ? -11.751 -6.089 -9.019 1.00 95.19 114 GLY A CA 1
ATOM 944 C C . GLY A 1 114 ? -10.911 -5.903 -7.760 1.00 95.19 114 GLY A C 1
ATOM 945 O O . GLY A 1 114 ? -10.499 -4.778 -7.435 1.00 95.19 114 GLY A O 1
ATOM 946 N N . TYR A 1 115 ? -10.696 -6.999 -7.044 1.00 96.81 115 TYR A N 1
ATOM 947 C CA . TYR A 1 115 ? -9.712 -7.067 -5.982 1.00 96.81 115 TYR A CA 1
ATOM 948 C C . TYR A 1 115 ? -8.312 -7.064 -6.596 1.00 96.81 115 TYR A C 1
ATOM 950 O O . TYR A 1 115 ? -8.008 -7.818 -7.513 1.00 96.81 115 TYR A O 1
ATOM 958 N N . ASP A 1 116 ? -7.457 -6.192 -6.073 1.00 96.25 116 ASP A N 1
ATOM 959 C CA . ASP A 1 116 ? -6.037 -6.176 -6.390 1.00 96.25 116 ASP A CA 1
ATOM 960 C C . ASP A 1 116 ? -5.273 -6.058 -5.064 1.00 96.25 116 ASP A C 1
ATOM 962 O O . ASP A 1 116 ? -5.521 -5.113 -4.302 1.00 96.25 116 ASP A O 1
ATOM 966 N N . PRO A 1 117 ? -4.369 -7.000 -4.745 1.00 95.88 117 PRO A N 1
ATOM 967 C CA . PRO A 1 117 ? -3.645 -6.988 -3.480 1.00 95.88 117 PRO A CA 1
ATOM 968 C C . PRO A 1 117 ? -2.756 -5.749 -3.313 1.00 95.88 117 PRO A C 1
ATOM 970 O O . PRO A 1 117 ? -2.532 -5.320 -2.182 1.00 95.88 117 PRO A O 1
ATOM 973 N N . PHE A 1 118 ? -2.287 -5.115 -4.391 1.00 96.25 118 PHE A N 1
ATOM 974 C CA . PHE A 1 118 ? -1.498 -3.885 -4.302 1.00 96.25 118 PHE A CA 1
ATOM 975 C C . PHE A 1 118 ? -2.338 -2.667 -3.902 1.00 96.25 118 PHE A C 1
ATOM 977 O O . PHE A 1 118 ? -1.786 -1.694 -3.388 1.00 96.25 118 PHE A O 1
ATOM 984 N N . LEU A 1 119 ? -3.669 -2.719 -4.023 1.00 98.19 119 LEU A N 1
ATOM 985 C CA . LEU A 1 119 ? -4.537 -1.684 -3.453 1.00 98.19 119 LEU A CA 1
ATOM 986 C C . LEU A 1 119 ? -4.587 -1.736 -1.916 1.00 98.19 119 LEU A C 1
ATOM 988 O O . LEU A 1 119 ? -4.976 -0.749 -1.294 1.00 98.19 119 LEU A O 1
ATOM 992 N N . CYS A 1 120 ? -4.122 -2.809 -1.267 1.00 98.25 120 CYS A N 1
ATOM 993 C CA . CYS A 1 120 ? -3.919 -2.805 0.187 1.00 98.25 120 CYS A CA 1
ATOM 994 C C . CYS A 1 120 ? -2.872 -1.759 0.617 1.00 98.25 120 CYS A C 1
ATOM 996 O O . CYS A 1 120 ? -3.028 -1.135 1.669 1.00 98.25 120 CYS A O 1
ATOM 998 N N . SER A 1 121 ? -1.858 -1.491 -0.216 1.00 98.38 121 SER A N 1
ATOM 999 C CA . SER A 1 121 ? -0.895 -0.409 0.027 1.00 98.38 121 SER A CA 1
ATOM 1000 C C . SER A 1 121 ? -1.559 0.973 -0.031 1.00 98.38 121 SER A C 1
ATOM 1002 O O . SER A 1 121 ? -1.141 1.880 0.682 1.00 98.38 121 SER A O 1
ATOM 1004 N N . TYR A 1 122 ? -2.651 1.152 -0.785 1.00 98.69 122 TYR A N 1
ATOM 1005 C CA . TYR A 1 122 ? -3.421 2.401 -0.744 1.00 98.69 122 TYR A CA 1
ATOM 1006 C C . TYR A 1 122 ? -4.050 2.628 0.638 1.00 98.69 122 TYR A C 1
ATOM 1008 O O . TYR A 1 122 ? -3.928 3.712 1.211 1.00 98.69 122 TYR A O 1
ATOM 1016 N N . VAL A 1 123 ? -4.659 1.584 1.210 1.00 98.62 123 VAL A N 1
ATOM 1017 C CA . VAL A 1 123 ? -5.240 1.623 2.562 1.00 98.62 123 VAL A CA 1
ATOM 1018 C C . VAL A 1 123 ? -4.162 1.911 3.611 1.00 98.62 123 VAL A C 1
ATOM 1020 O O . VAL A 1 123 ? -4.360 2.753 4.488 1.00 98.62 123 VAL A O 1
ATOM 1023 N N . GLU A 1 124 ? -2.997 1.266 3.500 1.00 98.31 124 GLU A N 1
ATOM 1024 C CA . GLU A 1 124 ? -1.828 1.567 4.336 1.00 98.31 124 GLU A CA 1
ATOM 1025 C C . GLU A 1 124 ? -1.382 3.030 4.206 1.00 98.31 124 GLU A C 1
ATOM 1027 O O . GLU A 1 124 ? -1.069 3.669 5.212 1.00 98.31 124 GLU A O 1
ATOM 1032 N N . GLY A 1 125 ? -1.352 3.568 2.986 1.00 98.38 125 GLY A N 1
ATOM 1033 C CA . GLY A 1 125 ? -0.991 4.957 2.719 1.00 98.38 125 GLY A CA 1
ATOM 1034 C C . GLY A 1 125 ? -1.943 5.937 3.401 1.00 98.38 125 GLY A C 1
ATOM 1035 O O . GLY A 1 125 ? -1.486 6.842 4.098 1.00 98.38 125 GLY A O 1
ATOM 1036 N N . LEU A 1 126 ? -3.255 5.722 3.258 1.00 98.69 126 LEU A N 1
ATOM 1037 C CA . LEU A 1 126 ? -4.296 6.541 3.891 1.00 98.69 126 LEU A CA 1
ATOM 1038 C C . LEU A 1 126 ? -4.181 6.481 5.417 1.00 98.69 126 LEU A C 1
ATOM 1040 O O . LEU A 1 126 ? -4.189 7.510 6.091 1.00 98.69 126 LEU A O 1
ATOM 1044 N N . TYR A 1 127 ? -3.971 5.278 5.960 1.00 98.38 127 TYR A N 1
ATOM 1045 C CA . TYR A 1 127 ? -3.708 5.075 7.381 1.00 98.38 127 TYR A CA 1
ATOM 1046 C C . TYR A 1 127 ? -2.487 5.877 7.859 1.00 98.38 127 TYR A C 1
ATOM 1048 O O . TYR A 1 127 ? -2.557 6.555 8.884 1.00 98.38 127 TYR A O 1
ATOM 1056 N N . ARG A 1 128 ? -1.370 5.830 7.121 1.00 97.31 128 ARG A N 1
ATOM 1057 C CA . ARG A 1 128 ? -0.136 6.565 7.458 1.00 97.31 128 ARG A CA 1
ATOM 1058 C C . ARG A 1 128 ? -0.314 8.081 7.360 1.00 97.31 128 ARG A C 1
ATOM 1060 O O . ARG A 1 128 ? 0.323 8.799 8.123 1.00 97.31 128 ARG A O 1
ATOM 1067 N N . ALA A 1 129 ? -1.179 8.554 6.465 1.00 97.31 129 ALA A N 1
ATOM 1068 C CA . ALA A 1 129 ? -1.543 9.964 6.338 1.00 97.31 129 ALA A CA 1
ATOM 1069 C C . ALA A 1 129 ? -2.547 10.440 7.408 1.00 97.31 129 ALA A C 1
ATOM 1071 O O . ALA A 1 129 ? -2.839 11.629 7.484 1.00 97.31 129 ALA A O 1
ATOM 1072 N N . GLY A 1 130 ? -3.072 9.537 8.245 1.00 97.06 130 GLY A N 1
ATOM 1073 C CA . GLY A 1 130 ? -4.100 9.863 9.236 1.00 97.06 130 GLY A CA 1
ATOM 1074 C C . GLY A 1 130 ? -5.514 9.983 8.655 1.00 97.06 130 GLY A C 1
ATOM 1075 O O . GLY A 1 130 ? -6.442 10.324 9.385 1.00 97.06 130 GLY A O 1
ATOM 1076 N N . GLU A 1 131 ? -5.707 9.658 7.373 1.00 98.00 131 GLU A N 1
ATOM 1077 C CA . GLU A 1 131 ? -7.006 9.622 6.689 1.00 98.00 131 GLU A CA 1
ATOM 1078 C C . GLU A 1 131 ? -7.771 8.333 7.067 1.00 98.00 131 GLU A C 1
ATOM 1080 O O . GLU A 1 131 ? -8.086 7.496 6.221 1.00 98.00 131 GLU A O 1
ATOM 1085 N N . PHE A 1 132 ? -8.031 8.121 8.365 1.00 98.06 132 PHE A N 1
ATOM 1086 C CA . PHE A 1 132 ? -8.541 6.841 8.879 1.00 98.06 132 PHE A CA 1
ATOM 1087 C C . PHE A 1 132 ? -9.912 6.455 8.320 1.00 98.06 132 PHE A C 1
ATOM 1089 O O . PHE A 1 132 ? -10.135 5.281 8.040 1.00 98.06 132 PHE A O 1
ATOM 1096 N N . ASP A 1 133 ? -10.815 7.419 8.145 1.00 98.19 133 ASP A N 1
ATOM 1097 C CA . ASP A 1 133 ? -12.155 7.157 7.607 1.00 98.19 133 ASP A CA 1
ATOM 1098 C C . ASP A 1 133 ? -12.107 6.691 6.156 1.00 98.19 133 ASP A C 1
ATOM 1100 O O . ASP A 1 133 ? -12.768 5.720 5.787 1.00 98.19 133 ASP A O 1
ATOM 1104 N N . GLU A 1 134 ? -11.255 7.322 5.351 1.00 98.44 134 GLU A N 1
ATOM 1105 C CA . GLU A 1 134 ? -11.047 6.914 3.968 1.00 98.44 134 GLU A CA 1
ATOM 1106 C C . GLU A 1 134 ? -10.329 5.559 3.897 1.00 98.44 134 GLU A C 1
ATOM 1108 O O . GLU A 1 134 ? -10.703 4.708 3.091 1.00 98.44 134 GLU A O 1
ATOM 1113 N N . ALA A 1 135 ? -9.364 5.298 4.787 1.00 98.62 135 ALA A N 1
ATOM 1114 C CA . ALA A 1 135 ? -8.715 3.990 4.896 1.00 98.62 135 ALA A CA 1
ATOM 1115 C C . ALA A 1 135 ? -9.727 2.874 5.218 1.00 98.62 135 ALA A C 1
ATOM 1117 O O . ALA A 1 135 ? -9.701 1.818 4.584 1.00 98.62 135 ALA A O 1
ATOM 1118 N N . ILE A 1 136 ? -10.648 3.113 6.160 1.00 98.69 136 ILE A N 1
ATOM 1119 C CA . ILE A 1 136 ? -11.738 2.184 6.498 1.00 98.69 136 ILE A CA 1
ATOM 1120 C C . ILE A 1 136 ? -12.627 1.952 5.275 1.00 98.69 136 ILE A C 1
ATOM 1122 O O . ILE A 1 136 ? -12.850 0.802 4.898 1.00 98.69 136 ILE A O 1
ATOM 1126 N N . ARG A 1 137 ? -13.088 3.026 4.624 1.00 98.50 137 ARG A N 1
ATOM 1127 C CA . ARG A 1 137 ? -13.983 2.950 3.462 1.00 98.50 137 ARG A CA 1
ATOM 1128 C C . ARG A 1 137 ? -13.357 2.163 2.309 1.00 98.50 137 ARG A C 1
ATOM 1130 O O . ARG A 1 137 ? -13.993 1.266 1.758 1.00 98.50 137 ARG A O 1
ATOM 1137 N N . VAL A 1 138 ? -12.114 2.484 1.946 1.00 98.50 138 VAL A N 1
ATOM 1138 C CA . VAL A 1 138 ? -11.382 1.790 0.876 1.00 98.50 138 VAL A CA 1
ATOM 1139 C C . VAL A 1 138 ? -11.116 0.336 1.264 1.00 98.50 138 VAL A C 1
ATOM 1141 O O . VAL A 1 138 ? -11.335 -0.555 0.448 1.00 98.50 138 VAL A O 1
ATOM 1144 N N . GLY A 1 139 ? -10.701 0.066 2.505 1.00 98.44 139 GLY A N 1
ATOM 1145 C CA . GLY A 1 139 ? -10.451 -1.296 2.979 1.00 98.44 139 GLY A CA 1
ATOM 1146 C C . GLY A 1 139 ? -11.702 -2.182 2.969 1.00 98.44 139 GLY A C 1
ATOM 1147 O O . GLY A 1 139 ? -11.624 -3.338 2.557 1.00 98.44 139 GLY A O 1
ATOM 1148 N N . GLN A 1 140 ? -12.862 -1.640 3.355 1.00 98.25 140 GLN A N 1
ATOM 1149 C CA . GLN A 1 140 ? -14.147 -2.346 3.297 1.00 98.25 140 GLN A CA 1
ATOM 1150 C C . GLN A 1 140 ? -14.545 -2.666 1.856 1.00 98.25 140 GLN A C 1
ATOM 1152 O O . GLN A 1 140 ? -14.928 -3.795 1.562 1.00 98.25 140 GLN A O 1
ATOM 1157 N N . ASP A 1 141 ? -14.406 -1.703 0.943 1.00 98.38 141 ASP A N 1
ATOM 1158 C CA . ASP A 1 141 ? -14.670 -1.933 -0.476 1.00 98.38 141 ASP A CA 1
ATOM 1159 C C . ASP A 1 141 ? -13.735 -3.006 -1.061 1.00 98.38 141 ASP A C 1
ATOM 1161 O O . ASP A 1 141 ? -14.206 -3.931 -1.717 1.00 98.38 141 ASP A O 1
ATOM 1165 N N . LEU A 1 142 ? -12.431 -2.969 -0.759 1.00 98.19 142 LEU A N 1
ATOM 1166 C CA . LEU A 1 142 ? -11.498 -4.021 -1.185 1.00 98.19 142 LEU A CA 1
ATOM 1167 C C . LEU A 1 142 ? -11.862 -5.392 -0.609 1.00 98.19 142 LEU A C 1
ATOM 1169 O O . LEU A 1 142 ? -11.772 -6.388 -1.326 1.00 98.19 142 LEU A O 1
ATOM 1173 N N . HIS A 1 143 ? -12.309 -5.454 0.649 1.00 97.50 143 HIS A N 1
ATOM 1174 C CA . HIS A 1 143 ? -12.805 -6.695 1.236 1.00 97.50 143 HIS A CA 1
ATOM 1175 C C . HIS A 1 143 ? -14.027 -7.224 0.475 1.00 97.50 143 HIS A C 1
ATOM 1177 O O . HIS A 1 143 ? -14.058 -8.398 0.123 1.00 97.50 143 HIS A O 1
ATOM 1183 N N . LEU A 1 144 ? -15.001 -6.370 0.148 1.00 97.06 144 LEU A N 1
ATOM 1184 C CA . LEU A 1 144 ? -16.185 -6.770 -0.620 1.00 97.06 144 LEU A CA 1
ATOM 1185 C C . LEU A 1 144 ? -15.833 -7.248 -2.035 1.00 97.06 144 LEU A C 1
ATOM 1187 O O . LEU A 1 144 ? -16.414 -8.221 -2.520 1.00 97.06 144 LEU A O 1
ATOM 1191 N N . ARG A 1 145 ? -14.859 -6.611 -2.695 1.00 97.44 145 ARG A N 1
ATOM 1192 C CA . ARG A 1 145 ? -14.336 -7.091 -3.983 1.00 97.44 145 ARG A CA 1
ATOM 1193 C C . ARG A 1 145 ? -13.702 -8.474 -3.841 1.00 97.44 145 ARG A C 1
ATOM 1195 O O . ARG A 1 145 ? -13.994 -9.343 -4.656 1.00 97.44 145 ARG A O 1
ATOM 1202 N N . ALA A 1 146 ? -12.921 -8.695 -2.782 1.00 97.31 146 ALA A N 1
ATOM 1203 C CA . ALA A 1 146 ? -12.323 -9.994 -2.485 1.00 97.31 146 ALA A CA 1
ATOM 1204 C C . ALA A 1 146 ? -13.387 -11.063 -2.185 1.00 97.31 146 ALA A C 1
ATOM 1206 O O . ALA A 1 146 ? -13.285 -12.173 -2.684 1.00 97.31 146 ALA A O 1
ATOM 1207 N N . VAL A 1 147 ? -14.445 -10.736 -1.435 1.00 96.00 147 VAL A N 1
ATOM 1208 C CA . VAL A 1 147 ? -15.582 -11.644 -1.177 1.00 96.00 147 VAL A CA 1
ATOM 1209 C C . VAL A 1 147 ? -16.259 -12.076 -2.478 1.00 96.00 147 VAL A C 1
ATOM 1211 O O . VAL A 1 147 ? -16.626 -13.239 -2.624 1.00 96.00 147 VAL A O 1
ATOM 1214 N N . ARG A 1 148 ? -16.426 -11.146 -3.424 1.00 96.38 148 ARG A N 1
ATOM 1215 C CA . ARG A 1 148 ? -17.053 -11.421 -4.721 1.00 96.38 148 ARG A CA 1
ATOM 1216 C C . ARG A 1 148 ? -16.185 -12.306 -5.616 1.00 96.38 148 ARG A C 1
ATOM 1218 O O . ARG A 1 148 ? -16.723 -13.154 -6.318 1.00 96.38 148 ARG A O 1
ATOM 1225 N N . GLU A 1 149 ? -14.874 -12.086 -5.620 1.00 96.81 149 GLU A N 1
ATOM 1226 C CA . GLU A 1 149 ? -13.928 -12.842 -6.457 1.00 96.81 149 GLU A CA 1
ATOM 1227 C C . GLU A 1 149 ? -13.519 -14.183 -5.851 1.00 96.81 149 GLU A C 1
ATOM 1229 O O . GLU A 1 149 ? -13.271 -15.134 -6.588 1.00 96.81 149 GLU A O 1
ATOM 1234 N N . TYR A 1 150 ? -13.530 -14.279 -4.521 1.00 95.88 150 TYR A N 1
ATOM 1235 C CA . TYR A 1 150 ? -13.216 -15.480 -3.751 1.00 95.88 150 TYR A CA 1
ATOM 1236 C C . TYR A 1 150 ? -14.397 -15.819 -2.817 1.00 95.88 150 TYR A C 1
ATOM 1238 O O . TYR A 1 150 ? -14.384 -15.474 -1.622 1.00 95.88 150 TYR A O 1
ATOM 1246 N N . PRO A 1 151 ? -15.453 -16.475 -3.349 1.00 92.31 151 PRO A N 1
ATOM 1247 C CA . PRO A 1 151 ? -16.622 -16.861 -2.560 1.00 92.31 151 PRO A CA 1
ATOM 1248 C C . PRO A 1 151 ? -16.276 -17.853 -1.447 1.00 92.31 151 PRO A C 1
ATOM 1250 O O . PRO A 1 151 ? -16.808 -17.738 -0.343 1.00 92.31 151 PRO A O 1
ATOM 1253 N N . ASP A 1 152 ? -15.352 -18.781 -1.720 1.00 94.12 152 ASP A N 1
ATOM 1254 C CA . ASP A 1 152 ? -14.785 -19.678 -0.717 1.00 94.12 152 ASP A CA 1
ATOM 1255 C C . ASP A 1 152 ? -13.930 -18.874 0.271 1.00 94.12 152 ASP A C 1
ATOM 1257 O O . ASP A 1 152 ? -12.889 -18.312 -0.078 1.00 94.12 152 ASP A O 1
ATOM 1261 N N . SER A 1 153 ? -14.376 -18.828 1.526 1.00 90.50 153 SER A N 1
ATOM 1262 C CA . SER A 1 153 ? -13.685 -18.109 2.593 1.00 90.50 153 SER A CA 1
ATOM 1263 C C . SER A 1 153 ? -12.264 -18.611 2.841 1.00 90.50 153 SER A C 1
ATOM 1265 O O . SER A 1 153 ? -11.449 -17.830 3.313 1.00 90.50 153 SER A O 1
ATOM 1267 N N . SER A 1 154 ? -11.946 -19.870 2.519 1.00 93.19 154 SER A N 1
ATOM 1268 C CA . SER A 1 154 ? -10.596 -20.422 2.708 1.00 93.19 154 SER A CA 1
ATOM 1269 C C . SER A 1 154 ? -9.562 -19.860 1.725 1.00 93.19 154 SER A C 1
ATOM 1271 O O . SER A 1 154 ? -8.364 -19.911 1.993 1.00 93.19 154 SER A O 1
ATOM 1273 N N . GLN A 1 155 ? -10.020 -19.298 0.603 1.00 92.44 155 GLN A N 1
ATOM 1274 C CA . GLN A 1 155 ? -9.172 -18.703 -0.434 1.00 92.44 155 GLN A CA 1
ATOM 1275 C C . GLN A 1 155 ? -9.186 -17.174 -0.391 1.00 92.44 155 GLN A C 1
ATOM 1277 O O . GLN A 1 155 ? -8.463 -16.518 -1.143 1.00 92.44 155 GLN A O 1
ATOM 1282 N N . ARG A 1 156 ? -10.032 -16.589 0.462 1.00 94.31 156 ARG A N 1
ATOM 1283 C CA . ARG A 1 156 ? -10.228 -15.148 0.521 1.00 94.31 156 ARG A CA 1
ATOM 1284 C C . ARG A 1 156 ? -9.029 -14.473 1.189 1.00 94.31 156 ARG A C 1
ATOM 1286 O O . ARG A 1 156 ? -8.662 -14.839 2.301 1.00 94.31 156 ARG A O 1
ATOM 1293 N N . PRO A 1 157 ? -8.457 -13.428 0.574 1.00 94.31 157 PRO A N 1
ATOM 1294 C CA . PRO A 1 157 ? -7.446 -12.616 1.233 1.00 94.31 157 PRO A CA 1
ATOM 1295 C C . PRO A 1 157 ? -8.028 -11.875 2.442 1.00 94.31 157 PRO A C 1
ATOM 1297 O O . PRO A 1 157 ? -8.918 -11.033 2.299 1.00 94.31 157 PRO A O 1
ATOM 1300 N N . ASP A 1 158 ? -7.472 -12.123 3.627 1.00 93.62 158 ASP A N 1
ATOM 1301 C CA . ASP A 1 158 ? -7.897 -11.439 4.856 1.00 93.62 158 ASP A CA 1
ATOM 1302 C C . ASP A 1 158 ? -7.259 -10.053 5.030 1.00 93.62 158 ASP A C 1
ATOM 1304 O O . ASP A 1 158 ? -7.716 -9.236 5.834 1.00 93.62 158 ASP A O 1
ATOM 1308 N N . ALA A 1 159 ? -6.199 -9.751 4.273 1.00 95.88 159 ALA A N 1
ATOM 1309 C CA . ALA A 1 159 ? -5.453 -8.499 4.406 1.00 95.88 159 ALA A CA 1
ATOM 1310 C C . ALA A 1 159 ? -6.352 -7.239 4.429 1.00 95.88 159 ALA A C 1
ATOM 1312 O O . ALA A 1 159 ? -6.153 -6.405 5.317 1.00 95.88 159 ALA A O 1
ATOM 1313 N N . PRO A 1 160 ? -7.382 -7.088 3.565 1.00 96.88 160 PRO A N 1
ATOM 1314 C CA . PRO A 1 160 ? -8.268 -5.925 3.609 1.00 96.88 160 PRO A CA 1
ATOM 1315 C C . PRO A 1 160 ? -9.012 -5.761 4.940 1.00 96.88 160 PRO A C 1
ATOM 1317 O O . PRO A 1 160 ? -9.031 -4.658 5.486 1.00 96.88 160 PRO A O 1
ATOM 1320 N N . ILE A 1 161 ? -9.585 -6.833 5.505 1.00 97.00 161 ILE A N 1
ATOM 1321 C CA . ILE A 1 161 ? -10.366 -6.721 6.749 1.00 97.00 161 ILE A CA 1
ATOM 1322 C C . ILE A 1 16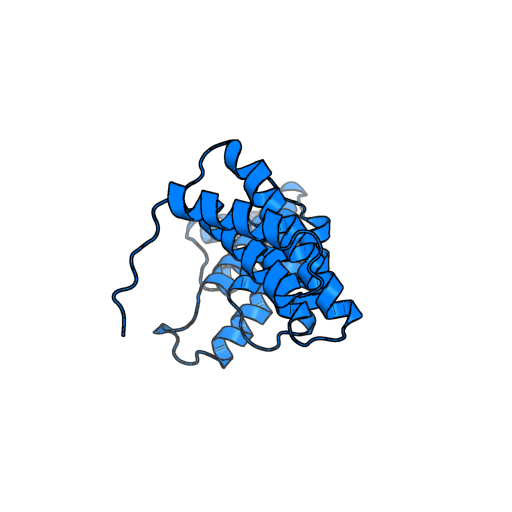1 ? -9.460 -6.445 7.956 1.00 97.00 161 ILE A C 1
ATOM 1324 O O . ILE A 1 161 ? -9.809 -5.646 8.830 1.00 97.00 161 ILE A O 1
ATOM 1328 N N . TYR A 1 162 ? -8.240 -6.993 7.962 1.00 97.88 162 TYR A N 1
ATOM 1329 C CA . TYR A 1 162 ? -7.233 -6.646 8.966 1.00 97.88 162 TYR A CA 1
ATOM 1330 C C . TYR A 1 162 ? -6.808 -5.174 8.886 1.00 97.88 162 TYR A C 1
ATOM 1332 O O . TYR A 1 162 ? -6.627 -4.532 9.926 1.00 97.88 162 TYR A O 1
ATOM 1340 N N . LEU A 1 163 ? -6.689 -4.611 7.680 1.00 98.12 163 LEU A N 1
ATOM 1341 C CA . LEU A 1 163 ? -6.386 -3.190 7.486 1.00 98.12 163 LEU A CA 1
ATOM 1342 C C . LEU A 1 163 ? -7.535 -2.284 7.948 1.00 98.12 163 LEU A C 1
ATOM 1344 O O . LEU A 1 163 ? -7.279 -1.272 8.604 1.00 98.12 163 LEU A O 1
ATOM 1348 N N . VAL A 1 164 ? -8.789 -2.676 7.705 1.00 98.31 164 VAL A N 1
ATOM 1349 C CA . VAL A 1 164 ? -9.976 -1.987 8.244 1.00 98.31 164 VAL A CA 1
ATOM 1350 C C . VAL A 1 164 ? -9.934 -1.961 9.773 1.00 98.31 164 VAL A C 1
ATOM 1352 O O . VAL A 1 164 ? -10.047 -0.897 10.384 1.00 98.31 164 VAL A O 1
ATOM 1355 N N . ALA A 1 165 ? -9.687 -3.107 10.409 1.00 98.19 165 ALA A N 1
ATOM 1356 C CA . ALA A 1 165 ? -9.577 -3.187 11.863 1.00 98.19 165 ALA A CA 1
ATOM 1357 C C . ALA A 1 165 ? -8.404 -2.352 12.408 1.00 98.19 165 ALA A C 1
ATOM 1359 O O . ALA A 1 165 ? -8.545 -1.648 13.410 1.00 98.19 165 ALA A O 1
ATOM 1360 N N . LYS A 1 166 ? -7.246 -2.369 11.735 1.00 98.12 166 LYS A N 1
ATOM 1361 C CA . LYS A 1 166 ? -6.090 -1.513 12.059 1.00 98.12 166 LYS A CA 1
ATOM 1362 C C . LYS A 1 166 ? -6.460 -0.024 12.011 1.00 98.12 166 LYS A C 1
ATOM 1364 O O . LYS A 1 166 ? -6.126 0.707 12.945 1.00 98.12 166 LYS A O 1
ATOM 1369 N N . ALA A 1 167 ? -7.189 0.418 10.987 1.00 98.31 167 ALA A N 1
ATOM 1370 C CA . ALA A 1 167 ? -7.642 1.801 10.867 1.00 98.31 167 ALA A CA 1
ATOM 1371 C C . ALA A 1 167 ? -8.677 2.182 11.942 1.00 98.31 167 ALA A C 1
ATOM 1373 O O . ALA A 1 167 ? -8.533 3.233 12.572 1.00 98.31 167 ALA A O 1
ATOM 1374 N N . HIS A 1 168 ? -9.638 1.304 12.256 1.00 98.38 168 HIS A N 1
ATOM 1375 C CA . HIS A 1 168 ? -10.564 1.523 13.374 1.00 98.38 168 HIS A CA 1
ATOM 1376 C C . HIS A 1 168 ? -9.842 1.666 14.719 1.00 98.38 168 HIS A C 1
ATOM 1378 O O . HIS A 1 168 ? -10.175 2.567 15.487 1.00 98.38 168 HIS A O 1
ATOM 1384 N N . ARG A 1 169 ? -8.822 0.842 15.002 1.00 98.12 169 ARG A N 1
ATOM 1385 C CA . ARG A 1 169 ? -8.011 0.960 16.232 1.00 98.12 169 ARG A CA 1
ATOM 1386 C C . ARG A 1 169 ? -7.317 2.318 16.337 1.00 98.12 169 ARG A C 1
ATOM 1388 O O . ARG A 1 169 ? -7.305 2.922 17.412 1.00 98.12 169 ARG A O 1
ATOM 1395 N N . ALA A 1 170 ? -6.752 2.818 15.239 1.00 97.75 170 ALA A N 1
ATOM 1396 C CA . ALA A 1 170 ? -6.116 4.135 15.227 1.00 97.75 170 ALA A CA 1
ATOM 1397 C C . ALA A 1 170 ? -7.133 5.272 15.402 1.00 97.75 170 ALA A C 1
ATOM 1399 O O . ALA A 1 170 ? -6.911 6.149 16.243 1.00 97.75 170 ALA A O 1
ATOM 1400 N N . LYS A 1 171 ? -8.277 5.211 14.705 1.00 97.62 171 LYS A N 1
ATOM 1401 C CA . LYS A 1 171 ? -9.384 6.164 14.878 1.00 97.62 171 LYS A CA 1
ATOM 1402 C C . LYS A 1 171 ? -9.876 6.183 16.326 1.00 97.62 171 LYS A C 1
ATOM 1404 O O . LYS A 1 171 ? -9.958 7.245 16.937 1.00 97.62 171 LYS A O 1
ATOM 1409 N N . LEU A 1 172 ? -10.111 5.007 16.909 1.00 97.44 172 LEU A N 1
ATOM 1410 C CA . LEU A 1 172 ? -10.500 4.837 18.307 1.00 97.44 172 LEU A CA 1
ATOM 1411 C C . LEU A 1 172 ? -9.509 5.517 19.259 1.00 97.44 172 LEU A C 1
ATOM 1413 O O . LEU A 1 172 ? -9.902 6.284 20.139 1.00 97.44 172 LEU A O 1
ATOM 1417 N N . LYS A 1 173 ? -8.210 5.261 19.074 1.00 96.88 173 LYS A N 1
ATOM 1418 C CA . LYS A 1 173 ? -7.150 5.867 19.888 1.00 96.88 173 LYS A CA 1
ATOM 1419 C C . LYS A 1 173 ? -7.149 7.396 19.776 1.00 96.88 173 LYS A C 1
ATOM 1421 O O . LYS A 1 173 ? -6.997 8.065 20.798 1.00 96.88 173 LYS A O 1
ATOM 1426 N N . ALA A 1 174 ? -7.332 7.941 18.573 1.00 96.44 174 ALA A N 1
ATOM 1427 C CA . ALA A 1 174 ? -7.398 9.384 18.346 1.00 96.44 174 ALA A CA 1
ATOM 1428 C C . ALA A 1 174 ? -8.615 10.023 19.041 1.00 96.44 174 ALA A C 1
ATOM 1430 O O . ALA A 1 174 ? -8.457 10.987 19.787 1.00 96.44 174 ALA A O 1
ATOM 1431 N N . LEU A 1 175 ? -9.803 9.431 18.891 1.00 96.56 175 LEU A N 1
ATOM 1432 C CA . LEU A 1 175 ? -11.040 9.912 19.520 1.00 96.56 175 LEU A CA 1
ATOM 1433 C C . LEU A 1 175 ? -10.952 9.892 21.050 1.00 96.56 175 LEU A C 1
ATOM 1435 O O . LEU A 1 175 ? -11.308 10.870 21.708 1.00 96.56 175 LEU A O 1
ATOM 1439 N N . LYS A 1 176 ? -10.391 8.820 21.627 1.00 95.69 176 LYS A N 1
ATOM 1440 C CA . LYS A 1 176 ? -10.128 8.739 23.073 1.00 95.69 176 LYS A CA 1
ATOM 1441 C C . LYS A 1 176 ? -9.183 9.839 23.549 1.00 95.69 176 LYS A C 1
ATOM 1443 O O . LYS A 1 176 ? -9.442 10.452 24.581 1.00 95.69 176 LYS A O 1
ATOM 1448 N N . LYS A 1 177 ? -8.102 10.102 22.806 1.00 95.69 177 LYS A N 1
ATOM 1449 C CA . LYS A 1 177 ? -7.149 11.177 23.128 1.00 95.69 177 LYS A CA 1
ATOM 1450 C C . LYS A 1 177 ? -7.837 12.547 23.144 1.00 95.69 177 LYS A C 1
ATOM 1452 O O . LYS A 1 177 ? -7.529 13.366 24.004 1.00 95.69 177 LYS A O 1
ATO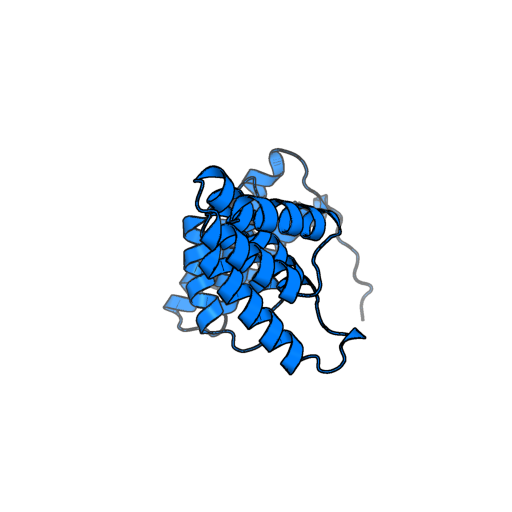M 1457 N N . ASN A 1 178 ? -8.805 12.751 22.256 1.00 95.00 178 ASN A N 1
ATOM 1458 C CA . ASN A 1 178 ? -9.588 13.980 22.146 1.00 95.00 178 ASN A CA 1
ATOM 1459 C C . ASN A 1 178 ? -10.834 14.004 23.053 1.00 95.00 178 ASN A C 1
ATOM 1461 O O . ASN A 1 178 ? -11.644 14.919 22.941 1.00 95.00 178 ASN A O 1
ATOM 1465 N N . ARG A 1 179 ? -11.001 13.017 23.950 1.00 94.38 179 ARG A N 1
ATOM 1466 C CA . ARG A 1 179 ? -12.158 12.878 24.860 1.00 94.38 179 ARG A CA 1
ATOM 1467 C C . ARG A 1 179 ? -13.516 12.786 24.147 1.00 94.38 179 ARG A C 1
ATOM 1469 O O . ARG A 1 179 ? -14.556 13.065 24.735 1.00 94.38 179 ARG A O 1
ATOM 1476 N N . GLN A 1 180 ? -13.527 12.344 22.893 1.00 95.44 180 GLN A N 1
ATOM 1477 C CA . GLN A 1 180 ? -14.738 12.133 22.097 1.00 95.44 180 GLN A CA 1
ATOM 1478 C C . GLN A 1 180 ? -15.292 10.723 22.360 1.00 95.44 180 GLN A C 1
ATOM 1480 O O . GLN A 1 180 ? -15.252 9.853 21.491 1.00 95.44 180 GLN A O 1
ATOM 1485 N N . PHE A 1 181 ? -15.753 10.459 23.588 1.00 94.44 181 PHE A N 1
ATOM 1486 C CA . PHE A 1 181 ? -16.060 9.095 24.047 1.00 94.44 181 PHE A CA 1
ATOM 1487 C C . PHE A 1 181 ? -17.236 8.428 23.324 1.00 94.44 181 PHE A C 1
ATOM 1489 O O . PHE A 1 181 ? -17.159 7.234 23.050 1.00 94.44 181 PHE A O 1
ATOM 1496 N N . ALA A 1 182 ? -18.270 9.181 22.938 1.00 93.62 182 ALA A N 1
ATOM 1497 C CA . ALA A 1 182 ? -19.385 8.640 22.154 1.00 93.62 182 ALA A CA 1
ATOM 1498 C C . ALA A 1 182 ? -18.914 8.123 20.781 1.00 93.62 182 ALA A C 1
ATOM 1500 O O . ALA A 1 182 ? -19.125 6.963 20.436 1.00 93.62 182 ALA A O 1
ATOM 1501 N N . GLN A 1 183 ? -18.159 8.940 20.043 1.00 95.50 183 GLN A N 1
ATOM 1502 C CA . GLN A 1 183 ? -17.577 8.545 18.755 1.00 95.50 183 GLN A CA 1
ATOM 1503 C C . GLN A 1 183 ? -16.540 7.423 18.916 1.00 95.50 183 GLN A C 1
ATOM 1505 O O . GLN A 1 183 ? -16.410 6.551 18.057 1.00 95.50 183 GLN A O 1
ATOM 1510 N N . ALA A 1 184 ? -15.780 7.427 20.016 1.00 96.88 184 ALA A N 1
ATOM 1511 C CA . ALA A 1 184 ? -14.868 6.336 20.340 1.00 96.88 184 ALA A CA 1
ATOM 1512 C C . ALA A 1 184 ? -15.638 5.020 20.534 1.00 96.88 184 ALA A C 1
ATOM 1514 O O . ALA A 1 184 ? -15.212 3.983 20.028 1.00 96.88 184 ALA A O 1
ATOM 1515 N N . LEU A 1 185 ? -16.787 5.049 21.210 1.00 96.50 185 LEU A N 1
ATOM 1516 C CA . LEU A 1 185 ? -17.633 3.873 21.381 1.00 96.50 185 LEU A CA 1
ATOM 1517 C C . LEU A 1 185 ? -18.171 3.362 20.035 1.00 96.50 185 LEU A C 1
ATOM 1519 O O . LEU A 1 185 ? -18.089 2.163 19.773 1.00 96.50 185 LEU A O 1
ATOM 1523 N N . GLU A 1 186 ? -18.619 4.250 19.145 1.00 96.00 186 GLU A N 1
ATOM 1524 C CA . GLU A 1 186 ? -19.027 3.894 17.775 1.00 96.00 186 GLU A CA 1
ATOM 1525 C C . GLU A 1 186 ? -17.888 3.237 16.983 1.00 96.00 186 GLU A C 1
ATOM 1527 O O . GLU A 1 186 ? -18.065 2.166 16.398 1.00 96.00 186 GLU A O 1
ATOM 1532 N N . ALA A 1 187 ? -16.690 3.830 17.006 1.00 96.31 187 ALA A N 1
ATOM 1533 C CA . ALA A 1 187 ? -15.517 3.267 16.341 1.00 96.31 187 ALA A CA 1
ATOM 1534 C C . ALA A 1 187 ? -15.129 1.898 16.925 1.00 96.31 187 ALA A C 1
ATOM 1536 O O . ALA A 1 187 ? -14.708 1.007 16.185 1.00 96.31 187 ALA A O 1
ATOM 1537 N N . SER A 1 188 ? -15.293 1.718 18.238 1.00 97.75 188 SER A N 1
ATOM 1538 C CA . SER A 1 188 ? -15.070 0.443 18.915 1.00 97.75 188 SER A CA 1
ATOM 1539 C C . SER A 1 188 ? -16.109 -0.610 18.517 1.00 97.75 188 SER A C 1
ATOM 1541 O O . SER A 1 188 ? -15.726 -1.752 18.286 1.00 97.75 188 SER A O 1
ATOM 1543 N N . ASN A 1 189 ? -17.390 -0.250 18.399 1.00 97.62 189 ASN A N 1
ATOM 1544 C CA . ASN A 1 189 ? -18.439 -1.151 17.906 1.00 97.62 189 ASN A CA 1
ATOM 1545 C C . ASN A 1 189 ? -18.142 -1.613 16.477 1.00 97.62 189 ASN A C 1
ATOM 1547 O O . ASN A 1 189 ? -18.171 -2.810 16.191 1.00 97.62 189 ASN A O 1
ATOM 1551 N N . ALA A 1 190 ? -17.785 -0.673 15.599 1.00 97.25 190 ALA A N 1
ATOM 1552 C CA . ALA A 1 190 ? -17.417 -0.982 14.223 1.00 97.25 190 ALA A CA 1
ATOM 1553 C C . ALA A 1 190 ? -16.187 -1.904 14.147 1.00 97.25 190 ALA A C 1
ATOM 1555 O O . ALA A 1 190 ? -16.183 -2.850 13.364 1.00 97.25 190 ALA A O 1
ATOM 1556 N N . LEU A 1 191 ? -15.180 -1.697 15.008 1.00 97.75 191 LEU A N 1
ATOM 1557 C CA . LEU A 1 191 ? -14.034 -2.601 15.131 1.00 97.75 191 LEU A CA 1
ATOM 1558 C C . LEU A 1 191 ? -14.458 -4.024 15.515 1.00 97.75 191 LEU A C 1
ATOM 1560 O O . LEU A 1 191 ? -14.001 -4.976 14.887 1.00 97.75 191 LEU A O 1
ATOM 1564 N N . LEU A 1 192 ? -15.324 -4.190 16.519 1.00 97.62 192 LEU A N 1
ATOM 1565 C CA . LEU A 1 192 ? -15.807 -5.516 16.924 1.00 97.62 192 LEU A CA 1
ATOM 1566 C C . LEU A 1 192 ? -16.585 -6.209 15.796 1.00 97.62 192 LEU A C 1
ATOM 1568 O O . LEU A 1 192 ? -16.414 -7.410 15.586 1.00 97.62 192 LEU A O 1
ATOM 1572 N N . ALA A 1 193 ? -17.367 -5.446 15.028 1.00 96.56 193 ALA A N 1
ATOM 1573 C CA . ALA A 1 193 ? -18.136 -5.950 13.893 1.00 96.56 193 ALA A CA 1
ATOM 1574 C C . ALA A 1 193 ? -17.267 -6.463 12.728 1.00 96.56 193 ALA A C 1
ATOM 1576 O O . ALA A 1 193 ? -17.757 -7.227 11.902 1.00 96.56 193 ALA A O 1
ATOM 1577 N N . THR A 1 194 ? -15.976 -6.107 12.668 1.00 94.88 194 THR A N 1
ATOM 1578 C CA . THR A 1 194 ? -15.057 -6.644 11.644 1.00 94.88 194 THR A CA 1
ATOM 1579 C C . THR A 1 194 ? -14.787 -8.145 11.783 1.00 94.88 194 THR A C 1
ATOM 1581 O O . THR A 1 194 ? -14.250 -8.747 10.860 1.00 94.88 194 THR A O 1
ATOM 1584 N N . GLY A 1 195 ? -15.082 -8.749 12.941 1.00 94.88 195 GLY A N 1
ATOM 1585 C CA . GLY A 1 195 ? -14.782 -10.159 13.220 1.00 94.88 195 GLY A CA 1
ATOM 1586 C C . GLY A 1 195 ? -13.309 -10.458 13.533 1.00 94.88 195 GLY A C 1
ATOM 1587 O O . GLY A 1 195 ? -13.003 -11.561 13.971 1.00 94.88 195 GLY A O 1
ATOM 1588 N N . VAL A 1 196 ? -12.404 -9.480 13.396 1.00 95.94 196 VAL A N 1
ATOM 1589 C CA . VAL A 1 196 ? -10.950 -9.629 13.636 1.00 95.94 196 VAL A CA 1
ATOM 1590 C C . VAL A 1 196 ? -10.445 -8.774 14.811 1.00 95.94 196 VAL A C 1
ATOM 1592 O O . VAL A 1 196 ? -9.275 -8.377 14.890 1.00 95.94 196 VAL A O 1
ATOM 1595 N N . ALA A 1 197 ? -11.349 -8.443 15.733 1.00 96.12 197 ALA A N 1
ATOM 1596 C CA . ALA A 1 197 ? -11.017 -7.754 16.973 1.00 96.12 197 ALA A CA 1
ATOM 1597 C C . ALA A 1 197 ? -10.290 -8.683 17.961 1.00 96.12 197 ALA A C 1
ATOM 1599 O O . ALA A 1 197 ? -10.644 -9.850 18.115 1.00 96.12 197 ALA A O 1
ATOM 1600 N N . THR A 1 198 ? -9.298 -8.135 18.660 1.00 96.81 198 THR A N 1
ATOM 1601 C CA . THR A 1 198 ? -8.513 -8.829 19.692 1.00 96.81 198 THR A CA 1
ATOM 1602 C C . THR A 1 198 ? -9.190 -8.749 21.061 1.00 96.81 198 THR A C 1
ATOM 1604 O O . THR A 1 198 ? -10.054 -7.900 21.292 1.00 96.81 198 THR A O 1
ATOM 1607 N N . ASP A 1 199 ? -8.742 -9.562 22.017 1.00 97.12 199 ASP A N 1
ATOM 1608 C CA . ASP A 1 199 ? -9.217 -9.494 23.408 1.00 97.12 199 ASP A CA 1
ATOM 1609 C C . ASP A 1 199 ? -8.948 -8.130 24.051 1.00 97.12 199 ASP A C 1
ATOM 1611 O O . ASP A 1 199 ? -9.774 -7.603 24.800 1.00 97.12 199 ASP A O 1
ATOM 1615 N N . ASN A 1 200 ? -7.827 -7.497 23.695 1.00 97.12 200 ASN A N 1
ATOM 1616 C CA . ASN A 1 200 ? -7.530 -6.139 24.131 1.00 97.12 200 ASN A CA 1
ATOM 1617 C C . ASN A 1 200 ? -8.540 -5.121 23.568 1.00 97.12 200 ASN A C 1
ATOM 1619 O O . ASN A 1 200 ? -8.963 -4.222 24.293 1.00 97.12 200 ASN A O 1
ATOM 1623 N N . ASP A 1 201 ? -8.976 -5.275 22.312 1.00 97.75 201 ASP A N 1
ATOM 1624 C CA . ASP A 1 201 ? -10.010 -4.408 21.729 1.00 97.75 201 ASP A CA 1
ATOM 1625 C C . ASP A 1 201 ? -11.343 -4.552 22.487 1.00 97.75 201 ASP A C 1
ATOM 1627 O O . ASP A 1 201 ? -11.983 -3.548 22.805 1.00 97.75 201 ASP A O 1
ATOM 1631 N N . ARG A 1 202 ? -11.721 -5.783 22.861 1.00 97.19 202 ARG A N 1
ATOM 1632 C CA . ARG A 1 202 ? -12.919 -6.066 23.677 1.00 97.19 202 ARG A CA 1
ATOM 1633 C C . ARG A 1 202 ? -12.808 -5.477 25.086 1.00 97.19 202 ARG A C 1
ATOM 1635 O O . ARG A 1 202 ? -13.755 -4.862 25.572 1.00 97.19 202 ARG A O 1
ATOM 1642 N N . SER A 1 203 ? -11.643 -5.592 25.724 1.00 96.94 203 SER A N 1
ATOM 1643 C CA . SER A 1 203 ? -11.384 -4.978 27.034 1.00 96.94 203 SER A CA 1
ATOM 1644 C C . SER A 1 203 ? -11.494 -3.449 26.982 1.00 96.94 203 SER A C 1
ATOM 1646 O O . SER A 1 203 ? -12.093 -2.828 27.862 1.00 96.94 203 SER A O 1
ATOM 1648 N N . ILE A 1 204 ? -10.950 -2.822 25.933 1.00 95.56 204 ILE A N 1
ATOM 1649 C CA . ILE A 1 204 ? -11.061 -1.374 25.722 1.00 95.56 204 ILE A CA 1
ATOM 1650 C C . ILE A 1 204 ? -12.518 -0.963 25.497 1.00 95.56 204 ILE A C 1
ATOM 1652 O O . ILE A 1 204 ? -12.932 0.060 26.044 1.00 95.56 204 ILE A O 1
ATOM 1656 N N . HIS A 1 205 ? -13.280 -1.742 24.728 1.00 96.25 205 HIS A N 1
ATOM 1657 C CA . HIS A 1 205 ? -14.702 -1.503 24.501 1.00 96.25 205 HIS A CA 1
ATOM 1658 C C . HIS A 1 205 ? -15.492 -1.472 25.815 1.00 96.25 205 HIS A C 1
ATOM 1660 O O . HIS A 1 205 ? -16.221 -0.515 26.068 1.00 96.25 205 HIS A O 1
ATOM 1666 N N . GLN A 1 206 ? -15.275 -2.457 26.694 1.00 95.69 206 GLN A N 1
ATOM 1667 C CA . GLN A 1 206 ? -15.956 -2.512 27.989 1.00 95.69 206 GLN A CA 1
ATOM 1668 C C . GLN A 1 206 ? -15.656 -1.276 28.849 1.00 95.69 206 GLN A C 1
ATOM 1670 O O . GLN A 1 206 ? -16.571 -0.647 29.369 1.00 95.69 206 GLN A O 1
ATOM 1675 N N . LYS A 1 207 ? -14.387 -0.856 28.913 1.00 93.81 207 LYS A N 1
ATOM 1676 C CA . LYS A 1 207 ? -13.990 0.362 29.644 1.00 93.81 207 LYS A CA 1
ATOM 1677 C C . LYS A 1 207 ? -14.635 1.633 29.079 1.00 93.81 207 LYS A C 1
ATOM 1679 O O . LYS A 1 207 ? -14.859 2.587 29.818 1.00 93.81 207 LYS A O 1
ATOM 1684 N N . LEU A 1 208 ? -14.895 1.678 27.770 1.00 93.88 208 LEU A N 1
ATOM 1685 C CA . LEU A 1 208 ? -15.576 2.809 27.134 1.00 93.88 208 LEU A CA 1
ATOM 1686 C C . LEU A 1 208 ? -17.060 2.855 27.486 1.00 93.88 208 LEU A C 1
ATOM 1688 O O . LEU A 1 208 ? -17.561 3.948 27.725 1.00 93.88 208 LEU A O 1
ATOM 1692 N N . LEU A 1 209 ? -17.737 1.705 27.563 1.00 93.12 209 LEU A N 1
ATOM 1693 C CA . LEU A 1 209 ? -19.126 1.641 28.027 1.00 93.12 209 LEU A CA 1
ATOM 1694 C C . L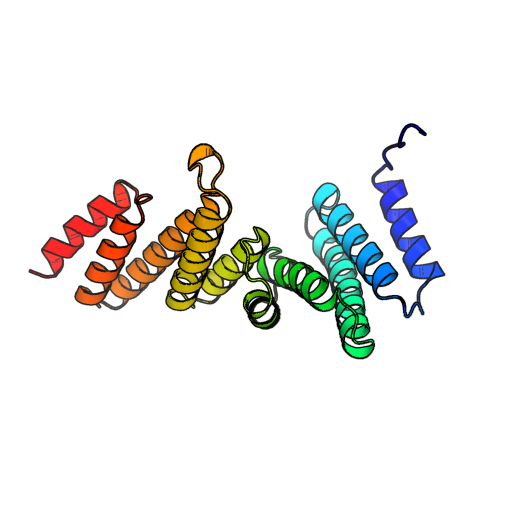EU A 1 209 ? -19.269 2.240 29.430 1.00 93.12 209 LEU A C 1
ATOM 1696 O O . LEU A 1 209 ? -20.191 3.014 29.667 1.00 93.12 209 LEU A O 1
ATOM 1700 N N . ASP A 1 210 ? -18.320 1.949 30.319 1.00 88.50 210 ASP A N 1
ATOM 1701 C CA . ASP A 1 210 ? -18.307 2.491 31.682 1.00 88.50 210 ASP A CA 1
ATOM 1702 C C . ASP A 1 210 ? -17.994 3.998 31.723 1.00 88.50 210 ASP A C 1
ATOM 1704 O O . ASP A 1 210 ? -18.352 4.669 32.680 1.00 88.50 210 ASP A O 1
ATOM 1708 N N . SER A 1 211 ? -17.341 4.539 30.686 1.00 80.62 211 SER A N 1
ATOM 1709 C CA . SER A 1 211 ? -16.953 5.960 30.596 1.00 80.62 211 SER A CA 1
ATOM 1710 C C . SER A 1 211 ? -18.019 6.861 29.955 1.00 80.62 211 SER A C 1
ATOM 1712 O O . SER A 1 211 ? -17.863 8.080 29.959 1.00 80.62 211 SER A O 1
ATOM 1714 N N . VAL A 1 212 ? -19.037 6.274 29.318 1.00 79.81 212 VAL A N 1
ATOM 1715 C CA . VAL A 1 212 ? -20.146 6.989 28.649 1.00 79.81 212 VAL A CA 1
ATOM 1716 C C . VAL A 1 212 ? -21.426 6.966 29.502 1.00 79.81 212 VAL A C 1
ATOM 1718 O O . VAL A 1 212 ? -22.372 7.690 29.198 1.00 79.81 212 VAL A O 1
ATOM 1721 N N . ARG A 1 213 ? -21.449 6.151 30.564 1.00 63.91 213 ARG A N 1
ATOM 1722 C CA . ARG A 1 213 ? -22.482 6.145 31.609 1.00 63.91 213 ARG A CA 1
ATOM 1723 C C . ARG A 1 213 ? -22.238 7.260 32.618 1.00 63.91 213 ARG A C 1
ATOM 1725 O O . ARG A 1 213 ? -23.252 7.814 33.088 1.00 63.91 213 ARG A O 1
#

Radius of gyration: 21.19 Å; chains: 1; bounding box: 49×39×58 Å

Sequence (213 aa):
LGSGKELSEFELLQLLKEAEQAFQNSNSAAFESAIGGGWYVYTFNYVRGDQRKPNYEHAIRHWERAYELEKTQKGRNATQYALYLARLYVDEAIVRNLSRGLELFREVYKKIRGYDPFLCSYVEGLYRAGEFDEAIRVGQDLHLRAVREYPDSSQRPDAPIYLVAKAHRAKLKALKKNRQFAQALEASNALLATGVATDNDRSIHQKLLDSVR

Foldseek 3Di:
DDDPDDQDLVRLVVVLVVLCVVCVPDLDLVSLQVSLVSLVVSLVPPNDDPVSQVSNVSSLVSLVSSLVSCVVVVHDCNLVSLLVNLLSQQPPPSNHDLVSSLVSLVVNLVVDQAQDPSNLSNLSSCLVVVVLVVSLVSLVSNQVRQCVVCVPPVPGDCSSLVSNLVSLVVVLVVCVVVVVLVVSLVSLVVSVVSVPDDPVSVVVNVVSVVVVD

pLDDT: mean 94.33, std 8.41, range [38.72, 98.69]